Protein AF-A0A2U1VNI1-F1 (afdb_monomer)

Sequence (267 aa):
MRKTGRALAILGVLFTASQLAGCATAPMESARLDGGPRSVVLSHPASGETVSVTYWRPDGYDQAALREISILFRDRRSDEVVPIDPALVEMLVELRQRTGAPPDAPIRITSGYRSSATNASLSRTNPNVAENSYHIRGQAADFSIAGVPPARLAEEAAAMQRGGYALYPHTGHVHVDTGPFRTWTPKTGEPRAPQILEAQARARAKARATALAQATSHAPVQVAEAAKPGKSSGKSPAKAPAAPDLARVRLALAQIKDLPAQKPAKR

Foldseek 3Di:
DDDDDDDDDDDDPPPPPPDPPPPPPDPPPLPDPPQAFQWAWAAAVVVRDIQTDRQAHNVGGDPVSQQSVQQRQAAPVVSDGDRADVVQVVLQQSLCVVQVHDRLFYKHFHHFAHDLVRLVVCVVPFVQRDNPDCSPVNFKTWTDTPPGFQLSSQLVVLLSQAFEWEGDNVVRTIMGGRDHRDYAYGPPGDRCSNVVSNVVSVVVVVVVVVVVVVVVVPDDPPPDDDDDDDDDDDDDPDDDDDDDPCVVVVVVSVVSVPDPDDDDDDD

Solvent-accessible surface area (backbone atoms only — not comparable to full-atom values): 16265 Å² total; per-residue (Å²): 135,85,90,81,90,85,79,89,76,92,78,84,79,77,80,77,81,78,75,77,83,70,77,80,74,68,78,77,77,68,81,66,78,62,85,55,60,40,63,48,30,39,29,28,79,92,78,69,49,72,48,78,42,63,38,34,42,85,93,41,70,36,66,68,40,47,50,54,52,13,56,73,26,26,13,82,90,78,67,50,65,56,74,48,40,65,68,42,56,51,50,54,51,48,50,42,51,75,72,69,47,60,76,74,54,47,38,33,42,79,40,33,28,34,47,70,68,56,43,58,57,43,37,76,77,35,91,77,45,58,91,88,40,48,26,64,64,26,26,24,38,33,30,40,42,86,96,50,58,39,68,60,53,40,18,50,48,48,60,60,71,58,16,29,38,31,56,40,76,93,79,53,26,24,39,40,29,66,54,70,66,47,73,58,60,43,90,90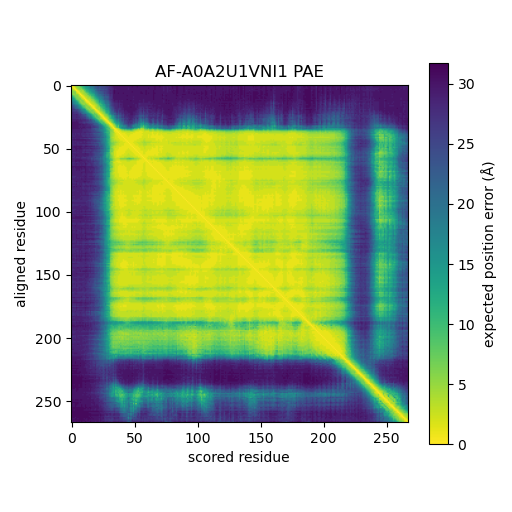,47,60,86,60,50,66,64,51,32,41,51,49,23,52,53,49,52,50,52,50,52,51,51,51,54,51,55,65,69,69,50,82,81,76,78,78,74,90,74,77,98,70,87,88,76,89,77,77,79,84,77,72,80,76,64,73,74,58,66,63,55,53,52,57,50,59,60,58,72,71,56,79,79,80,74,79,81,83,128

Secondary structure (DSSP, 8-state):
----------------------------------SSPEEEEEE-TTT--EEEEEEEETTEE-HHHHHHHHHHTSBTTTTB--PPPHHHHHHHHHHHHHTT--TTS-EEEEE----HHHHHHHHHH-TT--TT-GGGGT-EEEEEETTS-HHHHHHHHHHHT-SEEEEETTTTEEEEESSSSEE---TTS-TTHHHHHHHHHHHHHHHHHHHHHHHHHSS----------------PPPPPPPPP-HHHHHHHHHHHTTSPP-PPPP-

pLDDT: mean 78.52, std 23.16, range [33.0, 98.75]

Radius of gyration: 27.28 Å; Cα contacts (8 Å, |Δi|>4): 349; chains: 1; bounding box: 90×55×95 Å

Structure (mmCIF, N/CA/C/O backbone):
data_AF-A0A2U1VNI1-F1
#
_entry.id   AF-A0A2U1VNI1-F1
#
loop_
_atom_site.group_PDB
_atom_site.id
_atom_site.type_symbol
_atom_site.label_atom_id
_atom_site.label_alt_id
_atom_site.label_comp_id
_atom_site.label_asym_id
_atom_site.label_entity_id
_atom_site.label_seq_id
_atom_site.pdbx_PDB_ins_code
_atom_site.Cartn_x
_atom_site.Cartn_y
_atom_site.Cartn_z
_atom_site.occupancy
_atom_site.B_iso_or_equiv
_atom_site.auth_seq_id
_atom_site.auth_comp_id
_atom_site.auth_asym_id
_atom_site.auth_atom_id
_atom_site.pdbx_PDB_model_num
ATOM 1 N N . MET A 1 1 ? 43.991 -35.804 74.623 1.00 43.53 1 MET A N 1
ATOM 2 C CA . MET A 1 1 ? 43.928 -34.410 74.131 1.00 43.53 1 MET A CA 1
ATOM 3 C C . MET A 1 1 ? 42.540 -34.143 73.557 1.00 43.53 1 MET A C 1
ATOM 5 O O . MET A 1 1 ? 42.085 -34.917 72.738 1.00 43.53 1 MET A O 1
ATOM 9 N N . ARG A 1 2 ? 41.884 -33.116 74.112 1.00 40.12 2 ARG A N 1
ATOM 10 C CA . ARG A 1 2 ? 40.779 -32.247 73.642 1.00 40.12 2 ARG A CA 1
ATOM 11 C C . ARG A 1 2 ? 39.770 -32.738 72.575 1.00 40.12 2 ARG A C 1
ATOM 13 O O . ARG A 1 2 ? 40.117 -33.101 71.463 1.00 40.12 2 ARG A O 1
ATOM 20 N N . LYS A 1 3 ? 38.498 -32.588 72.973 1.00 42.78 3 LYS A N 1
ATOM 21 C CA . LYS A 1 3 ? 37.224 -32.637 72.233 1.00 42.78 3 LYS A CA 1
ATOM 22 C C . LYS A 1 3 ? 37.183 -31.715 71.002 1.00 42.78 3 LYS A C 1
ATOM 24 O O . LYS A 1 3 ? 37.650 -30.590 71.125 1.00 42.78 3 LYS A O 1
ATOM 29 N N . THR A 1 4 ? 36.461 -32.142 69.959 1.00 49.22 4 THR A N 1
ATOM 30 C CA . THR A 1 4 ? 35.421 -31.429 69.163 1.00 49.22 4 THR A CA 1
ATOM 31 C C . THR A 1 4 ? 34.957 -32.427 68.078 1.00 49.22 4 THR A C 1
ATOM 33 O O . THR A 1 4 ? 35.785 -33.036 67.424 1.00 49.22 4 THR A O 1
ATOM 36 N N . GLY A 1 5 ? 33.694 -32.794 67.857 1.00 45.38 5 GLY A N 1
ATOM 37 C CA . GLY A 1 5 ? 32.436 -32.099 68.071 1.00 45.38 5 GLY A CA 1
ATOM 38 C C . GLY A 1 5 ? 32.061 -31.328 66.808 1.00 45.38 5 GLY A C 1
ATOM 39 O O . GLY A 1 5 ? 32.462 -30.175 66.702 1.00 45.38 5 GLY A O 1
ATOM 40 N N . ARG A 1 6 ? 31.295 -31.940 65.889 1.00 50.56 6 ARG A N 1
ATOM 41 C CA . ARG A 1 6 ? 30.247 -31.255 65.109 1.00 50.56 6 ARG A CA 1
ATOM 42 C C . ARG A 1 6 ? 29.366 -32.231 64.327 1.00 50.56 6 ARG A C 1
ATOM 44 O O . ARG A 1 6 ? 29.821 -32.972 63.466 1.00 50.56 6 ARG A O 1
ATOM 51 N N . ALA A 1 7 ? 28.098 -32.199 64.713 1.00 43.50 7 ALA A N 1
ATOM 52 C CA . ALA A 1 7 ? 26.949 -32.812 64.081 1.00 43.50 7 ALA A CA 1
ATOM 53 C C . ALA A 1 7 ? 26.323 -31.861 63.042 1.00 43.50 7 ALA A C 1
ATOM 55 O O . ALA A 1 7 ? 26.622 -30.666 63.062 1.00 43.50 7 ALA A O 1
ATOM 56 N N . LEU A 1 8 ? 25.352 -32.405 62.292 1.00 45.47 8 LEU A N 1
ATOM 57 C CA . LEU A 1 8 ? 24.290 -31.717 61.532 1.00 45.47 8 LEU A CA 1
ATOM 58 C C . LEU A 1 8 ? 24.750 -30.952 60.267 1.00 45.47 8 LEU A C 1
ATOM 60 O O . LEU A 1 8 ? 25.811 -30.354 60.244 1.00 45.47 8 LEU A O 1
ATOM 64 N N . ALA A 1 9 ? 24.001 -30.893 59.167 1.00 42.09 9 ALA A N 1
ATOM 65 C CA . ALA A 1 9 ? 22.601 -31.219 58.941 1.00 42.09 9 ALA A CA 1
ATOM 66 C C . ALA A 1 9 ? 22.362 -31.562 57.461 1.00 42.09 9 ALA A C 1
ATOM 68 O O . ALA A 1 9 ? 22.990 -31.010 56.560 1.00 42.09 9 ALA A O 1
ATOM 69 N N . ILE A 1 10 ? 21.391 -32.445 57.246 1.00 50.25 10 ILE A N 1
ATOM 70 C CA . ILE A 1 10 ? 20.667 -32.627 55.991 1.00 50.25 10 ILE A CA 1
ATOM 71 C C . ILE A 1 10 ? 19.930 -31.314 55.701 1.00 50.25 10 ILE A C 1
ATOM 73 O O . ILE A 1 10 ? 19.118 -30.884 56.518 1.00 50.25 10 ILE A O 1
ATOM 77 N N . LEU A 1 11 ? 20.179 -30.693 54.548 1.00 43.00 11 LEU A N 1
ATOM 78 C CA . LEU A 1 11 ? 19.302 -29.653 54.012 1.00 43.00 11 LEU A CA 1
ATOM 79 C C . LEU A 1 11 ? 18.911 -30.040 52.587 1.00 43.00 11 LEU A C 1
ATOM 81 O O . LEU A 1 11 ? 19.569 -29.687 51.612 1.00 43.00 11 LEU A O 1
ATOM 85 N N . GLY A 1 12 ? 17.840 -30.827 52.492 1.00 44.00 12 GLY A N 1
ATOM 86 C CA . GLY A 1 12 ? 17.109 -31.011 51.249 1.00 44.00 12 GLY A CA 1
ATOM 87 C C . GLY A 1 12 ? 16.422 -29.698 50.898 1.00 44.00 12 GLY A C 1
ATOM 88 O O . GLY A 1 12 ? 15.475 -29.290 51.566 1.00 44.00 12 GLY A O 1
ATOM 89 N N . VAL A 1 13 ? 16.912 -29.022 49.864 1.00 45.62 13 VAL A N 1
ATOM 90 C CA . VAL A 1 13 ? 16.213 -27.886 49.267 1.00 45.62 13 VAL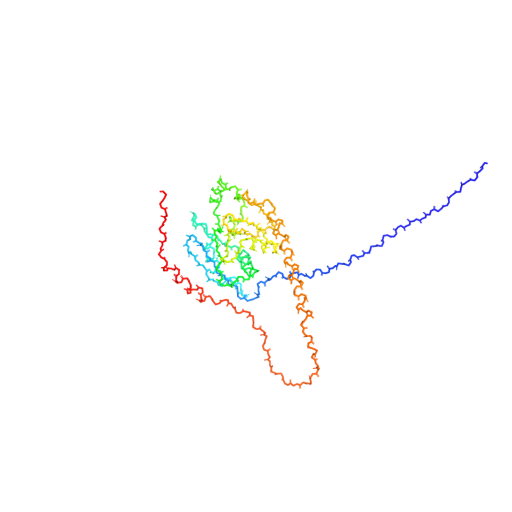 A CA 1
ATOM 91 C C . VAL A 1 13 ? 15.070 -28.455 48.430 1.00 45.62 13 VAL A C 1
ATOM 93 O O . VAL A 1 13 ? 15.270 -28.917 47.308 1.00 45.62 13 VAL A O 1
ATOM 96 N N . LEU A 1 14 ? 13.863 -28.456 48.998 1.00 45.25 14 LEU A N 1
ATOM 97 C CA . LEU A 1 14 ? 12.629 -28.597 48.232 1.00 45.25 14 LEU A CA 1
ATOM 98 C C . LEU A 1 14 ? 12.484 -27.359 47.339 1.00 45.25 14 LEU A C 1
ATOM 100 O O . LEU A 1 14 ? 12.136 -26.278 47.810 1.00 45.25 14 LEU A O 1
ATOM 104 N N . PHE A 1 15 ? 12.736 -27.519 46.042 1.00 47.09 15 PHE A N 1
ATOM 105 C CA . PHE A 1 15 ? 12.277 -26.567 45.036 1.00 47.09 15 PHE A CA 1
ATOM 106 C C . PHE A 1 15 ? 10.757 -26.713 44.898 1.00 47.09 15 PHE A C 1
ATOM 108 O O . PHE A 1 15 ? 10.255 -27.550 44.151 1.00 47.09 15 PHE A O 1
ATOM 115 N N . THR A 1 16 ? 10.005 -25.904 45.639 1.00 47.81 16 THR A N 1
ATOM 116 C CA . THR A 1 16 ? 8.587 -25.678 45.356 1.00 47.81 16 THR A CA 1
ATOM 117 C C . THR A 1 16 ? 8.490 -24.845 44.081 1.00 47.81 16 THR A C 1
ATOM 119 O O . THR A 1 16 ? 8.774 -23.647 44.088 1.00 47.81 16 THR A O 1
ATOM 122 N N . ALA A 1 17 ? 8.118 -25.486 42.974 1.00 51.25 17 ALA A N 1
ATOM 123 C CA . ALA A 1 17 ? 7.742 -24.809 41.743 1.00 51.25 17 ALA A CA 1
ATOM 124 C C . ALA A 1 17 ? 6.440 -24.025 41.978 1.00 51.25 17 ALA A C 1
ATOM 126 O O . ALA A 1 17 ? 5.339 -24.560 41.851 1.00 51.25 17 ALA A O 1
ATOM 127 N N . SER A 1 18 ? 6.561 -22.753 42.360 1.00 48.69 18 SER A N 1
ATOM 128 C CA . SER A 1 18 ? 5.438 -21.820 42.339 1.00 48.69 18 SER A CA 1
ATOM 129 C C . SER A 1 18 ? 5.107 -21.511 40.884 1.00 48.69 18 SER A C 1
ATOM 131 O O . SER A 1 18 ? 5.817 -20.766 40.209 1.00 48.69 18 SER A O 1
ATOM 133 N N . GLN A 1 19 ? 4.040 -22.143 40.403 1.00 47.91 19 GLN A N 1
ATOM 134 C CA . GLN A 1 19 ? 3.443 -21.900 39.099 1.00 47.91 19 GLN A CA 1
ATOM 135 C C . GLN A 1 19 ? 3.188 -20.400 38.920 1.00 47.91 19 GLN A C 1
ATOM 137 O O . GLN A 1 19 ? 2.517 -19.768 39.739 1.00 47.91 19 GLN A O 1
ATOM 142 N N . LEU A 1 20 ? 3.724 -19.841 37.833 1.00 46.88 20 LEU A N 1
ATOM 143 C CA . LEU A 1 20 ? 3.375 -18.508 37.369 1.00 46.88 20 LEU A CA 1
ATOM 144 C C . LEU A 1 20 ? 1.857 -18.455 37.167 1.00 46.88 20 LEU A C 1
ATOM 146 O O . LEU A 1 20 ? 1.312 -19.160 36.316 1.00 46.88 20 LEU A O 1
ATOM 150 N N . ALA A 1 21 ? 1.185 -17.579 37.910 1.00 47.56 21 ALA A N 1
ATOM 151 C CA . ALA A 1 21 ? -0.117 -17.074 37.517 1.00 47.56 21 ALA A CA 1
ATOM 152 C C . ALA A 1 21 ? 0.085 -16.278 36.221 1.00 47.56 21 ALA A C 1
ATOM 154 O O . ALA A 1 21 ? 0.418 -15.093 36.233 1.00 47.56 21 ALA A O 1
ATOM 155 N N . GLY A 1 22 ? -0.028 -16.973 35.090 1.00 42.59 22 GLY A N 1
ATOM 156 C CA . GLY A 1 22 ? -0.084 -16.357 33.781 1.00 42.59 22 GLY A CA 1
ATOM 157 C C . GLY A 1 22 ? -1.285 -15.427 33.748 1.00 42.59 22 GLY A C 1
ATOM 158 O O . GLY A 1 22 ? -2.427 -15.882 33.773 1.00 42.59 22 GLY A O 1
ATOM 159 N N . CYS A 1 23 ? -1.032 -14.120 33.697 1.00 46.88 23 CYS A N 1
ATOM 160 C CA . CYS A 1 23 ? -2.018 -13.173 33.207 1.00 46.88 23 CYS A CA 1
ATOM 161 C C . CYS A 1 23 ? -2.453 -13.681 31.834 1.00 46.88 23 CYS A C 1
ATOM 163 O O . CYS A 1 23 ? -1.668 -13.650 30.887 1.00 46.88 23 CYS A O 1
ATOM 165 N N . ALA A 1 24 ? -3.678 -14.195 31.744 1.00 43.38 24 ALA A N 1
ATOM 166 C CA . ALA A 1 24 ? -4.297 -14.526 30.480 1.00 43.38 24 ALA A CA 1
ATOM 167 C C . ALA A 1 24 ? -4.358 -13.234 29.659 1.00 43.38 24 ALA A C 1
ATOM 169 O O . ALA A 1 24 ? -5.224 -12.383 29.861 1.00 43.38 24 ALA A O 1
ATOM 170 N N . THR A 1 25 ? -3.395 -13.051 28.758 1.00 45.78 25 THR A N 1
ATOM 171 C CA . THR A 1 25 ? -3.511 -12.080 27.682 1.00 45.78 25 THR A CA 1
ATOM 172 C C . THR A 1 25 ? -4.648 -12.583 26.813 1.00 45.78 25 THR A C 1
ATOM 174 O O . THR A 1 25 ? -4.457 -13.488 26.000 1.00 45.78 25 THR A O 1
ATOM 177 N N . ALA A 1 26 ? -5.849 -12.046 27.034 1.00 43.50 26 ALA A N 1
ATOM 178 C CA . ALA A 1 26 ? -6.930 -12.179 26.073 1.00 43.50 26 ALA A CA 1
ATOM 179 C C . ALA A 1 26 ? -6.346 -11.841 24.691 1.00 43.50 26 ALA A C 1
ATOM 181 O O . ALA A 1 26 ? -5.593 -10.861 24.588 1.00 43.50 26 ALA A O 1
ATOM 182 N N . PRO A 1 27 ? -6.602 -12.655 23.653 1.00 43.00 27 PRO A N 1
ATOM 183 C CA . PRO A 1 27 ? -6.080 -12.359 22.336 1.00 43.00 27 PRO A CA 1
ATOM 184 C C . PRO A 1 27 ? -6.623 -10.986 21.960 1.00 43.00 27 PRO A C 1
ATOM 186 O O . PRO A 1 27 ? -7.832 -10.768 21.934 1.00 43.00 27 PRO A O 1
ATOM 189 N N . MET A 1 28 ? -5.714 -10.035 21.755 1.00 39.59 28 MET A N 1
ATOM 190 C CA . MET A 1 28 ? -6.056 -8.741 21.201 1.00 39.59 28 MET A CA 1
ATOM 191 C C . MET A 1 28 ? -6.673 -9.048 19.842 1.00 39.59 28 MET A C 1
ATOM 193 O O . MET A 1 28 ? -5.973 -9.510 18.942 1.00 39.59 28 MET A O 1
ATOM 197 N N . GLU A 1 29 ? -7.992 -8.908 19.744 1.00 39.47 29 GLU A N 1
ATOM 198 C CA . GLU A 1 29 ? -8.750 -9.167 18.533 1.00 39.47 29 GLU A CA 1
ATOM 199 C C . GLU A 1 29 ? -8.250 -8.173 17.485 1.00 39.47 29 GLU A C 1
ATOM 201 O O . GLU A 1 29 ? -8.683 -7.023 17.407 1.00 39.47 29 GLU A O 1
ATOM 206 N N . SER A 1 30 ? -7.232 -8.593 16.724 1.00 44.62 30 SER A N 1
ATOM 207 C CA . SER A 1 30 ? -6.884 -7.982 15.452 1.00 44.62 30 SER A CA 1
ATOM 208 C C . SER A 1 30 ? -8.203 -7.866 14.720 1.00 44.62 30 SER A C 1
ATOM 210 O O . SER A 1 30 ? -8.882 -8.890 14.611 1.00 44.62 30 SER A O 1
ATOM 212 N N . ALA A 1 31 ? -8.586 -6.657 14.315 1.00 46.53 31 ALA A N 1
ATOM 213 C CA . ALA A 1 31 ? -9.827 -6.404 13.608 1.00 46.53 31 ALA A CA 1
ATOM 214 C C . ALA A 1 31 ? -9.839 -7.267 12.341 1.00 46.53 31 ALA A C 1
ATOM 216 O O . ALA A 1 31 ? -9.382 -6.851 11.280 1.00 46.53 31 ALA A O 1
ATOM 217 N N . ARG A 1 32 ? -10.288 -8.519 12.469 1.00 53.84 32 ARG A N 1
ATOM 218 C CA . ARG A 1 32 ? -10.570 -9.373 11.337 1.00 53.84 32 ARG A CA 1
ATOM 219 C C . ARG A 1 32 ? -11.700 -8.647 10.654 1.00 53.84 32 ARG A C 1
ATOM 221 O O . ARG A 1 32 ? -12.738 -8.421 11.273 1.00 53.84 32 ARG A O 1
ATOM 228 N N . LEU A 1 33 ? -11.442 -8.239 9.415 1.00 62.59 33 LEU A N 1
ATOM 229 C CA . LEU A 1 33 ? -12.475 -7.786 8.503 1.00 62.59 33 LEU A CA 1
ATOM 230 C C . LEU A 1 33 ? -13.641 -8.757 8.673 1.00 62.59 33 LEU A C 1
ATOM 232 O O . LEU A 1 33 ? -13.459 -9.975 8.543 1.00 62.59 33 LEU A O 1
ATOM 236 N N . ASP A 1 34 ? -14.772 -8.210 9.092 1.00 67.00 34 ASP A N 1
ATOM 237 C CA . ASP A 1 34 ? -15.992 -8.934 9.381 1.00 67.00 34 ASP A CA 1
ATOM 238 C C . ASP A 1 34 ? -16.333 -9.895 8.236 1.00 67.00 34 ASP A C 1
ATOM 240 O O . ASP A 1 34 ? -15.895 -9.732 7.095 1.00 67.00 34 ASP A O 1
ATOM 244 N N . GLY A 1 35 ? -17.110 -10.940 8.524 1.00 72.12 35 GLY A N 1
ATOM 245 C CA . GLY A 1 35 ? -17.513 -11.928 7.515 1.00 72.12 35 GLY A CA 1
ATOM 246 C C . GLY A 1 35 ? -18.378 -11.359 6.378 1.00 72.12 35 GLY A C 1
ATOM 247 O O . GLY A 1 35 ? -18.922 -12.130 5.597 1.00 72.12 35 GLY A O 1
ATOM 248 N N . GLY A 1 36 ? -18.553 -10.037 6.297 1.00 82.25 36 GLY A N 1
ATOM 249 C CA . GLY A 1 36 ? -19.258 -9.343 5.230 1.00 82.25 36 GLY A CA 1
ATOM 250 C C . GLY A 1 36 ? -18.384 -9.084 3.991 1.00 82.25 36 GLY A C 1
ATOM 251 O O . GLY A 1 36 ? -17.173 -9.301 4.004 1.00 82.25 36 GLY A O 1
ATOM 252 N N . PRO A 1 37 ? -18.986 -8.616 2.883 1.00 89.12 37 PRO A N 1
ATOM 253 C CA . PRO A 1 37 ? -18.256 -8.334 1.651 1.00 89.12 37 PRO A CA 1
ATOM 254 C C . PRO A 1 37 ? -17.149 -7.292 1.850 1.00 89.12 37 PRO A C 1
ATOM 256 O O . PRO A 1 37 ? -17.390 -6.204 2.374 1.00 89.12 37 PRO A O 1
ATOM 259 N N . ARG A 1 38 ? -15.945 -7.580 1.349 1.00 91.81 38 ARG A N 1
ATOM 260 C CA . ARG A 1 38 ? -14.785 -6.685 1.465 1.00 91.81 38 ARG A CA 1
ATOM 261 C C . ARG A 1 38 ? -14.585 -5.928 0.164 1.00 91.81 38 ARG A C 1
ATOM 263 O O . ARG A 1 38 ? -14.463 -6.523 -0.906 1.00 91.81 38 ARG A O 1
ATOM 270 N N . SER A 1 39 ? -14.553 -4.603 0.267 1.00 94.75 39 SER A N 1
ATOM 271 C CA . SER A 1 39 ? -14.392 -3.706 -0.879 1.00 94.75 39 SER A CA 1
ATOM 272 C C . SER A 1 39 ? -13.224 -2.749 -0.689 1.00 94.75 39 SER A C 1
ATOM 274 O O . SER A 1 39 ? -12.853 -2.394 0.437 1.00 94.75 39 SER A O 1
ATOM 276 N N . VAL A 1 40 ? -12.640 -2.321 -1.805 1.00 96.12 40 VAL A N 1
ATOM 277 C CA . VAL A 1 40 ? -11.498 -1.411 -1.816 1.00 96.12 40 VAL A CA 1
ATOM 278 C C . VAL A 1 40 ? -11.616 -0.404 -2.954 1.00 96.12 40 VAL A C 1
ATOM 280 O O . VAL A 1 40 ? -12.080 -0.731 -4.046 1.00 96.12 40 VAL A O 1
ATOM 283 N N . VAL A 1 41 ? -11.184 0.826 -2.674 1.00 97.50 41 VAL A N 1
ATOM 284 C CA . VAL A 1 41 ? -10.935 1.866 -3.671 1.00 97.50 41 VAL A CA 1
ATOM 285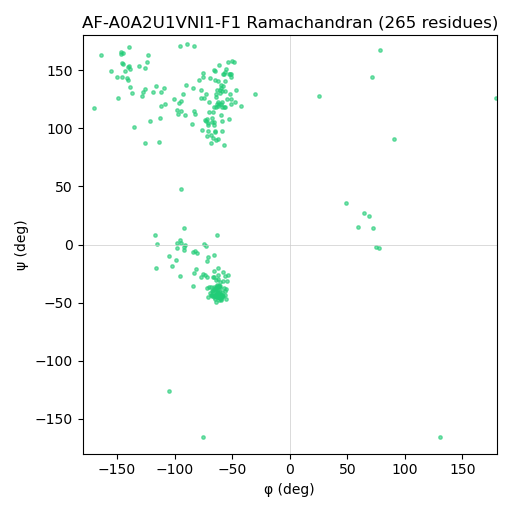 C C . VAL A 1 41 ? -9.433 2.103 -3.710 1.00 97.50 41 VAL A C 1
ATOM 287 O O . VAL A 1 41 ? -8.829 2.460 -2.696 1.00 97.50 41 VAL A O 1
ATOM 290 N N . LEU A 1 42 ? -8.829 1.870 -4.866 1.00 98.06 42 LEU A N 1
ATOM 291 C CA . LEU A 1 42 ? -7.395 1.981 -5.092 1.00 98.06 42 LEU A CA 1
ATOM 292 C C . LEU A 1 42 ? -7.161 2.921 -6.262 1.00 98.06 42 LEU A C 1
ATOM 294 O O . LEU A 1 42 ? -7.798 2.753 -7.295 1.00 98.06 42 LEU A O 1
ATOM 298 N N . SER A 1 43 ? -6.230 3.856 -6.147 1.00 97.94 43 SER A N 1
ATOM 299 C CA . SER A 1 43 ? -5.867 4.732 -7.262 1.00 97.94 43 SER A CA 1
ATOM 300 C C . SER A 1 43 ? -4.366 4.789 -7.456 1.00 97.94 43 SER A C 1
ATOM 302 O O . SER A 1 43 ? -3.601 4.595 -6.515 1.00 97.94 43 SER A O 1
ATOM 304 N N . HIS A 1 44 ? -3.930 5.074 -8.676 1.00 96.75 44 HIS A N 1
ATOM 305 C CA . HIS A 1 44 ? -2.529 5.317 -8.971 1.00 96.75 44 HIS A CA 1
ATOM 306 C C . HIS A 1 44 ? -2.326 6.786 -9.370 1.00 96.75 44 HIS A C 1
ATOM 308 O O . HIS A 1 44 ? -2.731 7.191 -10.463 1.00 96.75 44 HIS A O 1
ATOM 314 N N . PRO A 1 45 ? -1.686 7.612 -8.517 1.00 93.69 45 PRO A N 1
ATOM 315 C CA . PRO A 1 45 ? -1.647 9.062 -8.702 1.00 93.69 45 PRO A CA 1
ATOM 316 C C . PRO A 1 45 ? -1.086 9.539 -10.040 1.00 93.69 45 PRO A C 1
ATOM 318 O O . PRO A 1 45 ? -1.606 10.497 -10.596 1.00 93.69 45 PRO A O 1
ATOM 321 N N . ALA A 1 46 ? -0.030 8.898 -10.549 1.00 91.75 46 ALA A N 1
ATOM 322 C CA . ALA A 1 46 ? 0.651 9.382 -11.749 1.00 91.75 46 ALA A CA 1
ATOM 323 C C . ALA A 1 46 ? -0.046 8.977 -13.058 1.00 91.75 46 ALA A C 1
ATOM 325 O O . ALA A 1 46 ? 0.178 9.619 -14.076 1.00 91.75 46 ALA A O 1
ATOM 326 N N . SER A 1 47 ? -0.876 7.930 -13.049 1.00 92.94 47 SER A N 1
ATOM 327 C CA . SER A 1 47 ? -1.624 7.498 -14.243 1.00 92.94 47 SER A CA 1
ATOM 328 C C . SER A 1 47 ? -3.089 7.924 -14.213 1.00 92.94 47 SER A C 1
ATOM 330 O O . SER A 1 47 ? -3.742 7.892 -15.248 1.00 92.94 47 SER A O 1
ATOM 332 N N . GLY A 1 48 ? -3.623 8.273 -13.040 1.00 92.75 48 GLY A N 1
ATOM 333 C CA . GLY A 1 48 ? -5.045 8.564 -12.855 1.00 92.75 48 GLY A CA 1
ATOM 334 C C . GLY A 1 48 ? -5.940 7.320 -12.840 1.00 92.75 48 GLY A C 1
ATOM 335 O O . GLY A 1 48 ? -7.145 7.439 -12.628 1.00 92.75 48 GLY A O 1
ATOM 336 N N . GLU A 1 49 ? -5.382 6.118 -13.025 1.00 94.62 49 GLU A N 1
ATOM 337 C CA . GLU A 1 49 ? -6.156 4.877 -12.982 1.00 94.62 49 GLU A CA 1
ATOM 338 C C . GLU A 1 49 ? -6.718 4.643 -11.580 1.00 94.62 49 GLU A C 1
ATOM 340 O O . GLU A 1 49 ? -6.049 4.897 -10.574 1.00 94.62 49 GLU A O 1
ATOM 345 N N . THR A 1 50 ? -7.945 4.132 -11.513 1.00 96.12 50 THR A N 1
ATOM 346 C CA . THR A 1 50 ? -8.606 3.782 -10.256 1.00 96.12 50 THR A CA 1
ATOM 347 C C . THR A 1 50 ? -9.384 2.485 -10.414 1.00 96.12 50 THR A C 1
ATOM 349 O O . THR A 1 50 ? -10.020 2.258 -11.440 1.00 96.12 50 THR A O 1
ATOM 352 N N . VAL A 1 51 ? -9.350 1.664 -9.370 1.00 95.12 51 VAL A N 1
ATOM 353 C CA . VAL A 1 51 ? -10.105 0.419 -9.227 1.00 95.12 51 VAL A CA 1
ATOM 354 C C . VAL A 1 51 ? -11.021 0.556 -8.015 1.00 95.12 51 VAL A C 1
ATOM 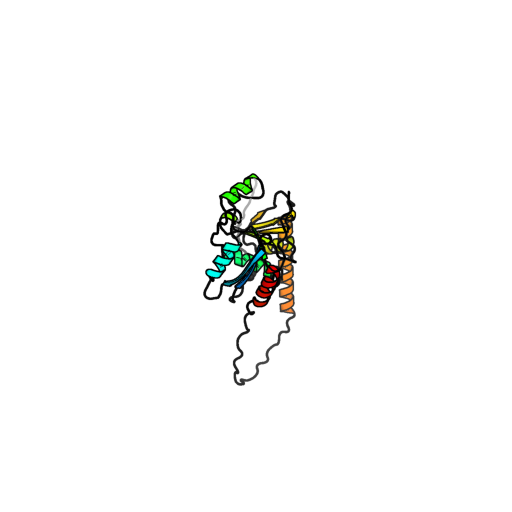356 O O . VAL A 1 51 ? -10.589 0.979 -6.942 1.00 95.12 51 VAL A O 1
ATOM 359 N N . SER A 1 52 ? -12.295 0.207 -8.185 1.00 96.62 52 SER A N 1
ATOM 360 C CA . SER A 1 52 ? -13.297 0.195 -7.117 1.00 96.62 52 SER A CA 1
ATOM 361 C C . SER A 1 52 ? -14.105 -1.092 -7.212 1.00 96.62 52 SER A C 1
ATOM 363 O O . SER A 1 52 ? -14.973 -1.230 -8.075 1.00 96.62 52 SER A O 1
ATOM 365 N N . VAL A 1 53 ? -13.774 -2.052 -6.349 1.00 95.31 53 VAL A N 1
ATOM 366 C CA . VAL A 1 53 ? -14.267 -3.431 -6.450 1.00 95.31 53 VAL A CA 1
ATOM 367 C C . VAL A 1 53 ? -14.591 -4.016 -5.082 1.00 95.31 53 VAL A C 1
ATOM 369 O O . VAL A 1 53 ? -13.983 -3.661 -4.068 1.00 95.31 53 VAL A O 1
ATOM 372 N N . THR A 1 54 ? -15.524 -4.964 -5.070 1.00 95.75 54 THR A N 1
ATOM 373 C CA . THR A 1 54 ? -15.671 -5.938 -3.987 1.00 95.75 54 THR A CA 1
ATOM 374 C C . THR A 1 54 ? -14.820 -7.149 -4.349 1.00 95.75 54 THR A C 1
ATOM 376 O O . THR A 1 54 ? -15.135 -7.833 -5.315 1.00 95.75 54 THR A O 1
ATOM 379 N N . TYR A 1 55 ? -13.734 -7.392 -3.615 1.00 95.19 55 TYR A N 1
ATOM 380 C CA . TYR A 1 55 ? -12.747 -8.427 -3.961 1.00 95.19 55 TYR A CA 1
ATOM 381 C C . TYR A 1 55 ? -12.931 -9.734 -3.185 1.00 95.19 55 TYR A C 1
ATOM 383 O O . TYR A 1 55 ? -12.334 -10.747 -3.541 1.00 95.19 55 TYR A O 1
ATOM 391 N N . TRP A 1 56 ? -13.741 -9.728 -2.125 1.00 95.38 56 TRP A N 1
ATOM 392 C CA . TRP A 1 56 ? -14.023 -10.916 -1.325 1.00 95.38 56 TRP A CA 1
ATOM 393 C C . TRP A 1 56 ? -15.454 -10.904 -0.794 1.00 95.38 56 TRP A C 1
ATOM 395 O O . TRP A 1 56 ? -15.998 -9.852 -0.435 1.00 95.38 56 TRP A O 1
ATOM 405 N N . ARG A 1 57 ? -16.044 -12.093 -0.726 1.00 92.94 57 ARG A N 1
ATOM 406 C CA . ARG A 1 57 ? -17.364 -12.408 -0.175 1.00 92.94 57 ARG A CA 1
ATOM 407 C C . ARG A 1 57 ? -17.268 -13.729 0.612 1.00 92.94 57 ARG A C 1
ATOM 409 O O . ARG A 1 57 ? -16.249 -14.409 0.510 1.00 92.94 57 ARG A O 1
ATOM 416 N N . PRO A 1 58 ? -18.298 -14.123 1.384 1.00 89.00 58 PRO A N 1
ATOM 417 C CA . PRO A 1 58 ? -18.274 -15.380 2.143 1.00 89.00 58 PRO A CA 1
ATOM 418 C C . PRO A 1 58 ? -17.967 -16.644 1.322 1.00 89.00 58 PRO A C 1
ATOM 420 O O . PRO A 1 58 ? -17.459 -17.615 1.873 1.00 89.00 58 PRO A O 1
ATOM 423 N N . ASP A 1 59 ? -18.267 -16.637 0.024 1.00 89.19 59 ASP A N 1
ATOM 424 C CA . ASP A 1 59 ? -17.995 -17.707 -0.943 1.00 89.19 59 ASP A CA 1
ATOM 425 C C . ASP A 1 59 ? -16.569 -17.675 -1.527 1.00 89.19 59 ASP A C 1
ATOM 427 O O . ASP A 1 59 ? -16.164 -18.616 -2.208 1.00 89.19 59 ASP A O 1
ATOM 431 N N . GLY A 1 60 ? -15.779 -16.642 -1.221 1.00 91.88 60 GLY A N 1
ATOM 432 C CA . GLY A 1 60 ? -14.359 -16.559 -1.547 1.00 91.88 60 GLY A CA 1
ATOM 433 C C . GLY A 1 60 ? -13.942 -15.252 -2.219 1.00 91.88 60 GLY A C 1
ATOM 434 O O . GLY A 1 60 ? -14.648 -14.241 -2.210 1.00 91.88 60 GLY A O 1
ATOM 435 N N . TYR A 1 61 ? -12.733 -15.268 -2.786 1.00 95.31 61 TYR A N 1
ATOM 436 C CA . TYR A 1 61 ? -12.200 -14.141 -3.547 1.00 95.31 61 TYR A CA 1
ATOM 437 C C . TYR A 1 61 ? -12.805 -14.074 -4.947 1.00 95.31 61 TYR A C 1
ATOM 439 O O . TYR A 1 61 ? -12.780 -15.057 -5.694 1.00 95.31 61 TYR A O 1
ATOM 447 N N . ASP A 1 62 ? -13.236 -12.877 -5.336 1.00 96.19 62 ASP A N 1
ATOM 448 C CA . ASP A 1 62 ? -13.608 -12.579 -6.712 1.00 96.19 62 ASP A CA 1
ATOM 449 C C . ASP A 1 62 ? -12.333 -12.471 -7.564 1.00 96.19 62 ASP A C 1
ATOM 451 O O . ASP A 1 62 ? -11.555 -11.517 -7.472 1.00 96.19 62 ASP A O 1
ATOM 455 N N . GLN A 1 63 ? -12.110 -13.481 -8.405 1.00 96.75 63 GLN A N 1
ATOM 456 C CA . GLN A 1 63 ? -10.925 -13.560 -9.257 1.00 96.75 63 GLN A CA 1
ATOM 457 C C . GLN A 1 63 ? -10.877 -12.451 -10.315 1.00 96.75 63 GLN A C 1
ATOM 459 O O . GLN A 1 63 ? -9.788 -12.067 -10.737 1.00 96.75 63 GLN A O 1
ATOM 464 N N . ALA A 1 64 ? -12.022 -11.929 -10.766 1.00 95.81 64 ALA A N 1
ATOM 465 C CA . ALA A 1 64 ? -12.046 -10.803 -11.696 1.00 95.81 64 ALA A CA 1
ATOM 466 C C . ALA A 1 64 ? -11.605 -9.516 -10.992 1.00 95.81 64 ALA A C 1
ATOM 468 O O . ALA A 1 64 ? -10.719 -8.823 -11.494 1.00 95.81 64 ALA A O 1
ATOM 469 N N . ALA A 1 65 ? -12.116 -9.272 -9.784 1.00 97.06 65 ALA A N 1
ATOM 470 C CA . ALA A 1 65 ? -11.694 -8.142 -8.963 1.00 97.06 65 ALA A CA 1
ATOM 471 C C . ALA A 1 65 ? -10.190 -8.193 -8.636 1.00 97.06 65 ALA A C 1
ATOM 473 O O . ALA A 1 65 ? -9.494 -7.187 -8.770 1.00 97.06 65 ALA A O 1
ATOM 474 N N . LEU A 1 66 ? -9.651 -9.361 -8.263 1.00 98.06 66 LEU A N 1
ATOM 475 C CA . LEU A 1 66 ? -8.212 -9.515 -8.008 1.00 98.06 66 LEU A CA 1
ATOM 476 C C . LEU A 1 66 ? -7.356 -9.264 -9.259 1.00 98.06 66 LEU A C 1
ATOM 478 O O . LEU A 1 66 ? -6.267 -8.694 -9.144 1.00 98.06 66 LEU A O 1
ATOM 482 N N . ARG A 1 67 ? -7.834 -9.630 -10.456 1.00 98.00 67 ARG A N 1
ATOM 483 C CA . ARG A 1 67 ? -7.153 -9.293 -11.719 1.00 98.00 67 ARG A CA 1
ATOM 484 C C . ARG A 1 67 ? -7.137 -7.788 -11.974 1.00 98.00 67 ARG A C 1
ATOM 486 O O . ARG A 1 67 ? -6.085 -7.261 -12.323 1.00 98.00 67 ARG A O 1
ATOM 493 N N . GLU A 1 68 ? -8.247 -7.085 -11.750 1.00 97.81 68 GLU A N 1
ATOM 494 C CA . GLU A 1 68 ? -8.294 -5.619 -11.876 1.00 97.81 68 GLU A CA 1
ATOM 495 C C . GLU A 1 68 ? -7.317 -4.931 -10.914 1.00 97.81 68 GLU A C 1
ATOM 497 O O . GLU A 1 68 ? -6.569 -4.033 -11.308 1.00 97.81 68 GLU A O 1
ATOM 502 N N . ILE A 1 69 ? -7.260 -5.396 -9.662 1.00 98.50 69 ILE A N 1
ATOM 503 C CA . ILE A 1 69 ? -6.294 -4.902 -8.673 1.00 98.50 69 ILE A CA 1
ATOM 504 C C . ILE A 1 69 ? -4.860 -5.174 -9.144 1.00 98.50 69 ILE A C 1
ATOM 506 O O . ILE A 1 69 ? -4.019 -4.277 -9.092 1.00 98.50 69 ILE A O 1
ATOM 510 N N . SER A 1 70 ? -4.583 -6.379 -9.646 1.00 98.50 70 SER A N 1
ATOM 511 C CA . SER A 1 70 ? -3.258 -6.763 -10.151 1.00 98.50 70 SER A CA 1
ATOM 512 C C . SER A 1 70 ? -2.802 -5.855 -11.298 1.00 98.50 70 SER A C 1
ATOM 514 O O . SER A 1 70 ? -1.658 -5.406 -11.308 1.00 98.50 70 SER A O 1
ATOM 516 N N . ILE A 1 71 ? -3.707 -5.496 -12.216 1.00 98.38 71 ILE A N 1
ATOM 517 C CA . ILE A 1 71 ? -3.425 -4.541 -13.297 1.00 98.38 71 ILE A CA 1
ATOM 518 C C . ILE A 1 71 ? -3.085 -3.162 -12.728 1.00 98.38 71 ILE A C 1
ATOM 520 O O . ILE A 1 71 ? -2.120 -2.544 -13.173 1.00 98.38 71 ILE A O 1
ATOM 524 N N . LEU A 1 72 ? -3.816 -2.657 -11.731 1.00 98.38 72 LEU A N 1
ATOM 525 C CA . LEU A 1 72 ? -3.478 -1.366 -11.116 1.00 98.38 72 LEU A CA 1
ATOM 526 C C . LEU A 1 72 ? -2.085 -1.383 -10.461 1.00 98.38 72 LEU A C 1
ATOM 528 O O . LEU A 1 72 ? -1.372 -0.374 -10.501 1.00 98.38 72 LEU A O 1
ATOM 532 N N . PHE A 1 73 ? -1.712 -2.527 -9.884 1.00 98.56 73 PHE A N 1
ATOM 533 C CA . PHE A 1 73 ? -0.439 -2.769 -9.206 1.00 98.56 73 PHE A CA 1
ATOM 534 C C . PHE A 1 73 ? 0.721 -3.113 -10.143 1.00 98.56 73 PHE A C 1
ATOM 536 O O . PHE A 1 73 ? 1.839 -3.236 -9.652 1.00 98.56 73 PHE A O 1
ATOM 543 N N . ARG A 1 74 ? 0.488 -3.276 -11.447 1.00 98.44 74 ARG A N 1
ATOM 544 C CA . ARG A 1 74 ? 1.498 -3.707 -12.421 1.00 98.44 74 ARG A CA 1
ATOM 545 C C . ARG A 1 74 ? 2.761 -2.851 -12.415 1.00 98.44 74 ARG A C 1
ATOM 547 O O . ARG A 1 74 ? 2.735 -1.666 -12.062 1.00 98.44 74 ARG A O 1
ATOM 554 N N . ASP A 1 75 ? 3.853 -3.431 -12.899 1.00 98.12 75 ASP A N 1
ATOM 555 C CA . ASP A 1 75 ? 5.054 -2.649 -13.153 1.00 98.12 75 ASP A CA 1
ATOM 556 C C . ASP A 1 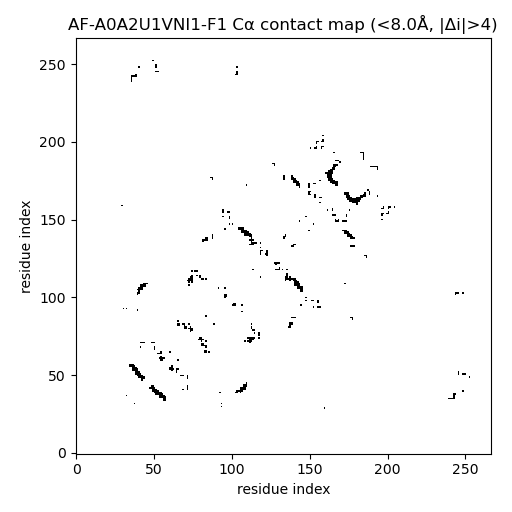75 ? 4.826 -1.753 -14.367 1.00 98.12 75 ASP A C 1
ATOM 558 O O . ASP A 1 75 ? 4.810 -2.207 -15.502 1.00 98.12 75 ASP A O 1
ATOM 562 N N . ARG A 1 76 ? 4.692 -0.449 -14.149 1.00 94.25 76 ARG A N 1
ATOM 563 C CA . ARG A 1 76 ? 4.397 0.501 -15.231 1.00 94.25 76 ARG A CA 1
ATOM 564 C C . ARG A 1 76 ? 5.551 0.744 -16.200 1.00 94.25 76 ARG A C 1
ATOM 566 O O . ARG A 1 76 ? 5.342 1.414 -17.204 1.00 94.25 76 ARG A O 1
ATOM 573 N N . ARG A 1 77 ? 6.766 0.281 -15.891 1.00 95.12 77 ARG A N 1
ATOM 574 C CA . ARG A 1 77 ? 7.915 0.421 -16.802 1.00 95.12 77 ARG A CA 1
ATOM 575 C C . ARG A 1 77 ? 7.954 -0.688 -17.846 1.00 95.12 77 ARG A C 1
ATOM 577 O O . ARG A 1 77 ? 8.348 -0.414 -18.972 1.00 95.12 77 ARG A O 1
ATOM 584 N N . SER A 1 78 ? 7.563 -1.906 -17.471 1.00 96.44 78 SER A N 1
ATOM 585 C CA . SER A 1 78 ? 7.502 -3.067 -18.369 1.00 96.44 78 SER A CA 1
ATOM 586 C C . SER A 1 78 ? 6.078 -3.447 -18.788 1.00 96.44 78 SER A C 1
ATOM 588 O O . SER A 1 78 ? 5.917 -4.289 -19.661 1.00 96.44 78 SER A O 1
ATOM 590 N N . ASP A 1 79 ? 5.065 -2.849 -18.156 1.00 95.06 79 ASP A N 1
ATOM 591 C CA . ASP A 1 79 ? 3.645 -3.229 -18.213 1.00 95.06 79 ASP A CA 1
ATOM 592 C C . ASP A 1 79 ? 3.360 -4.667 -17.731 1.00 95.06 79 ASP A C 1
ATOM 594 O O . ASP A 1 79 ? 2.279 -5.213 -17.939 1.00 95.06 79 ASP A O 1
ATOM 598 N N . GLU A 1 80 ? 4.320 -5.287 -17.037 1.00 98.00 80 GLU A N 1
ATOM 599 C CA . GLU A 1 80 ? 4.192 -6.653 -16.539 1.00 98.00 80 GLU A CA 1
ATOM 600 C C . GLU A 1 80 ? 3.219 -6.724 -15.356 1.00 98.00 80 GLU A C 1
ATOM 602 O O . GLU A 1 80 ? 3.338 -5.990 -14.366 1.00 98.00 80 GLU A O 1
ATOM 607 N N . VAL A 1 81 ? 2.267 -7.652 -15.462 1.00 98.00 81 VAL A N 1
ATOM 608 C CA . VAL A 1 81 ? 1.239 -7.927 -14.459 1.00 98.00 81 VAL A CA 1
ATOM 609 C C . VAL A 1 81 ? 1.492 -9.303 -13.858 1.00 98.00 81 VAL A C 1
ATOM 611 O O . VAL A 1 81 ? 1.616 -10.288 -14.582 1.00 98.00 81 VAL A O 1
ATOM 614 N N . VAL A 1 82 ? 1.481 -9.386 -12.530 1.00 97.94 82 VAL A N 1
ATOM 615 C CA . VAL A 1 82 ? 1.458 -10.657 -11.795 1.00 97.94 82 VAL A CA 1
ATOM 616 C C . VAL A 1 82 ? 0.259 -10.681 -10.851 1.00 97.94 82 VAL A C 1
ATOM 618 O O . VAL A 1 82 ? -0.217 -9.607 -10.469 1.00 97.94 82 VAL A O 1
ATOM 621 N N . PRO A 1 83 ? -0.230 -11.865 -10.441 1.00 98.25 83 PRO A N 1
ATOM 622 C CA . PRO A 1 83 ? -1.242 -11.956 -9.398 1.00 98.25 83 PRO A CA 1
ATOM 623 C C . PRO A 1 83 ? -0.784 -11.237 -8.127 1.00 98.25 83 PRO A C 1
ATOM 625 O O . PRO A 1 83 ? 0.294 -11.516 -7.599 1.00 98.25 83 PRO A O 1
ATOM 628 N N . ILE A 1 84 ? -1.603 -10.306 -7.644 1.00 98.38 84 ILE A N 1
ATOM 629 C CA . ILE A 1 84 ? -1.364 -9.650 -6.362 1.00 98.38 84 ILE A CA 1
ATOM 630 C C . ILE A 1 84 ? -1.719 -10.588 -5.206 1.00 98.38 84 ILE A C 1
ATOM 632 O O . ILE A 1 84 ? -2.700 -11.330 -5.280 1.00 98.38 84 ILE A O 1
ATOM 636 N N . ASP A 1 85 ? -0.954 -10.523 -4.119 1.00 98.38 85 ASP A N 1
ATOM 637 C CA . ASP A 1 85 ? -1.264 -11.238 -2.885 1.00 98.38 85 ASP A CA 1
ATOM 638 C C . ASP A 1 85 ? -2.566 -10.694 -2.257 1.00 98.38 85 ASP A C 1
ATOM 640 O O . ASP A 1 85 ? -2.614 -9.521 -1.864 1.00 98.38 85 ASP A O 1
ATOM 644 N N . PRO A 1 86 ? -3.631 -11.507 -2.108 1.00 97.62 86 PRO A N 1
ATOM 645 C CA . PRO A 1 86 ? -4.863 -11.059 -1.465 1.00 97.62 86 PRO A CA 1
ATOM 646 C C . PRO A 1 86 ? -4.647 -10.567 -0.026 1.00 97.62 86 PRO A C 1
ATOM 648 O O . PRO A 1 86 ? -5.320 -9.630 0.406 1.00 97.62 86 PRO A O 1
ATOM 651 N N . ALA A 1 87 ? -3.671 -11.123 0.702 1.00 97.06 87 ALA A N 1
ATOM 652 C CA . ALA A 1 87 ? -3.353 -10.690 2.060 1.00 97.06 87 ALA A CA 1
ATOM 653 C C . ALA A 1 87 ? -2.781 -9.262 2.101 1.00 97.06 87 ALA A C 1
ATOM 655 O O . ALA A 1 87 ? -2.985 -8.546 3.085 1.00 97.06 87 ALA A O 1
ATOM 656 N N . LEU A 1 88 ? -2.114 -8.814 1.029 1.00 98.62 88 LEU A N 1
ATOM 657 C CA . LEU A 1 88 ? -1.656 -7.430 0.894 1.00 98.62 88 LEU A CA 1
ATOM 658 C C . LEU A 1 88 ? -2.848 -6.483 0.727 1.00 98.62 88 LEU A C 1
ATOM 660 O O . LEU A 1 88 ? -2.899 -5.431 1.363 1.00 98.62 88 LEU A O 1
ATOM 664 N N . VAL A 1 89 ? -3.832 -6.864 -0.093 1.00 98.25 89 VAL A N 1
ATOM 665 C CA . VAL A 1 89 ? -5.063 -6.079 -0.286 1.00 98.25 89 VAL A CA 1
ATOM 666 C C . VAL A 1 89 ? -5.822 -5.944 1.035 1.00 98.25 89 VAL A C 1
ATOM 668 O O . VAL A 1 89 ? -6.253 -4.846 1.395 1.00 98.25 89 VAL A O 1
ATOM 671 N N . GLU A 1 90 ? -5.934 -7.033 1.796 1.00 96.44 90 GLU A N 1
ATOM 672 C CA . GLU A 1 90 ? -6.550 -7.021 3.125 1.00 96.44 90 GLU A CA 1
ATOM 673 C C . GLU A 1 90 ? -5.794 -6.129 4.111 1.00 96.44 90 GLU A C 1
ATOM 675 O O . GLU A 1 90 ? -6.420 -5.333 4.811 1.00 96.44 90 GLU A O 1
ATOM 680 N N . MET A 1 91 ? -4.460 -6.203 4.129 1.00 97.62 91 MET A N 1
ATOM 681 C CA . MET A 1 91 ? -3.613 -5.353 4.970 1.00 97.62 91 MET A CA 1
ATOM 682 C C . MET A 1 91 ? -3.831 -3.864 4.674 1.00 97.62 91 MET A C 1
ATOM 684 O O . MET A 1 91 ? -3.992 -3.070 5.600 1.00 97.62 91 MET A O 1
ATOM 688 N N . LEU A 1 92 ? -3.898 -3.476 3.397 1.00 98.31 92 LEU A N 1
ATOM 689 C CA . LEU A 1 92 ? -4.157 -2.091 2.990 1.00 98.31 92 LEU A CA 1
ATOM 690 C C . LEU A 1 92 ? -5.547 -1.607 3.435 1.00 98.31 92 LEU A C 1
ATOM 692 O O . LEU A 1 92 ? -5.695 -0.476 3.907 1.00 98.31 92 LEU A O 1
ATOM 696 N N . VAL A 1 93 ? -6.567 -2.462 3.319 1.00 96.88 93 VAL A N 1
ATOM 697 C CA . VAL A 1 93 ? -7.928 -2.156 3.788 1.00 96.88 93 VAL A CA 1
ATOM 698 C C . VAL A 1 93 ? -7.973 -2.016 5.311 1.00 96.88 93 VAL A C 1
ATOM 700 O O . VAL A 1 93 ? -8.557 -1.049 5.802 1.00 96.88 93 VAL A O 1
ATOM 703 N N . GLU A 1 94 ? -7.336 -2.924 6.056 1.00 95.69 94 GLU A N 1
ATOM 704 C CA . GLU A 1 94 ? -7.253 -2.858 7.522 1.00 95.69 94 GLU A CA 1
ATOM 705 C C . GLU A 1 94 ? -6.543 -1.570 7.974 1.00 95.69 94 GLU A C 1
ATOM 707 O O . GLU A 1 94 ? -7.033 -0.876 8.865 1.00 95.69 94 GLU A O 1
ATOM 712 N N . LEU A 1 95 ? -5.441 -1.188 7.317 1.00 97.00 95 LEU A N 1
ATOM 713 C CA . LEU A 1 95 ? -4.720 0.057 7.607 1.00 97.00 95 LEU A CA 1
ATOM 714 C C . LEU A 1 95 ? -5.606 1.292 7.422 1.00 97.00 95 LEU A C 1
ATOM 716 O O . LEU A 1 95 ? -5.665 2.135 8.318 1.00 97.00 95 LEU A O 1
ATOM 720 N N . ARG A 1 96 ? -6.353 1.380 6.313 1.00 96.81 96 ARG A N 1
ATOM 721 C CA . ARG A 1 96 ? -7.324 2.469 6.088 1.00 96.81 96 ARG A CA 1
ATOM 722 C C . ARG A 1 96 ? -8.380 2.525 7.196 1.00 96.81 96 ARG A C 1
ATOM 724 O O . ARG A 1 96 ? -8.708 3.603 7.692 1.00 96.81 96 ARG A O 1
ATOM 731 N N . GLN A 1 97 ? -8.921 1.375 7.593 1.00 94.81 97 GLN A N 1
ATOM 732 C CA . GLN A 1 97 ? -9.936 1.306 8.649 1.00 94.81 97 GLN A CA 1
ATOM 733 C C . GLN A 1 97 ? -9.378 1.755 10.003 1.00 94.81 97 GLN A C 1
ATOM 735 O O . GLN A 1 97 ? -10.007 2.546 10.705 1.00 94.81 97 GLN A O 1
ATOM 740 N N . ARG A 1 98 ? -8.168 1.311 10.356 1.00 94.31 98 ARG A N 1
ATOM 741 C CA . ARG A 1 98 ? -7.481 1.672 11.605 1.00 94.31 98 ARG A CA 1
ATOM 742 C C . ARG A 1 98 ? -7.175 3.164 11.728 1.00 94.31 98 ARG A C 1
ATOM 744 O O . ARG A 1 98 ? -7.101 3.692 12.841 1.00 94.31 98 ARG A O 1
ATOM 751 N N . THR A 1 99 ? -7.029 3.869 10.608 1.00 94.69 99 THR A N 1
ATOM 752 C CA . THR A 1 99 ? -6.862 5.328 10.612 1.00 94.69 99 THR A CA 1
ATOM 753 C C . THR A 1 99 ? -8.179 6.085 10.753 1.00 94.69 99 THR A C 1
ATOM 755 O O . THR A 1 99 ? -8.142 7.299 10.922 1.00 94.69 99 THR A O 1
ATOM 758 N N . GLY A 1 100 ? -9.326 5.396 10.708 1.00 93.75 100 GLY A N 1
ATOM 759 C CA . GLY A 1 100 ? -10.654 6.013 10.698 1.00 93.75 100 GLY A CA 1
ATOM 760 C C . GLY A 1 100 ? -10.993 6.687 9.368 1.00 93.75 100 GLY A C 1
ATOM 761 O O . GLY A 1 100 ? -11.930 7.479 9.306 1.00 93.75 100 GLY A O 1
ATOM 762 N N . ALA A 1 101 ? -10.226 6.402 8.310 1.00 94.31 101 ALA A N 1
ATOM 763 C CA . ALA A 1 101 ? -10.519 6.947 6.995 1.00 94.31 101 ALA A CA 1
ATOM 764 C C . ALA A 1 101 ? -11.810 6.302 6.452 1.00 94.31 101 ALA A C 1
ATOM 766 O O . ALA A 1 101 ? -12.027 5.103 6.673 1.00 94.31 101 ALA A O 1
ATOM 767 N N . PRO A 1 102 ? -12.659 7.065 5.738 1.00 92.38 102 PRO A N 1
ATOM 768 C CA . PRO A 1 102 ? -13.887 6.540 5.158 1.00 92.38 102 PRO A CA 1
ATOM 769 C C . PRO A 1 102 ? -13.647 5.279 4.306 1.00 92.38 102 PRO A C 1
ATOM 771 O O . PRO A 1 102 ? -12.598 5.158 3.666 1.00 92.38 102 PRO A O 1
ATOM 774 N N . PRO A 1 103 ? -14.594 4.324 4.258 1.00 90.06 103 PRO A N 1
ATOM 775 C CA . PRO A 1 103 ? -14.457 3.110 3.450 1.00 90.06 103 PRO A CA 1
ATOM 776 C C . PRO A 1 103 ? -14.198 3.353 1.955 1.00 90.06 103 PRO A C 1
ATOM 778 O O . PRO A 1 103 ? -13.592 2.507 1.298 1.00 90.06 103 PRO A O 1
ATOM 781 N N . ASP A 1 104 ? -14.660 4.488 1.438 1.00 89.69 104 ASP A N 1
ATOM 782 C CA . ASP A 1 104 ? -14.527 4.951 0.060 1.00 89.69 104 ASP A CA 1
ATOM 783 C C . ASP A 1 104 ? -13.286 5.828 -0.183 1.00 89.69 104 ASP A C 1
ATOM 785 O O . ASP A 1 104 ? -12.995 6.159 -1.332 1.00 89.69 104 ASP A O 1
ATOM 789 N N . ALA A 1 105 ? -12.521 6.165 0.864 1.00 93.75 105 ALA A N 1
ATOM 790 C CA . ALA A 1 105 ? -11.283 6.926 0.732 1.00 93.75 105 ALA A CA 1
ATOM 791 C C . ALA A 1 105 ? -10.259 6.140 -0.117 1.00 93.75 105 ALA A C 1
ATOM 793 O O . ALA A 1 105 ? -9.850 5.041 0.288 1.00 93.75 105 ALA A O 1
ATOM 794 N N . PRO A 1 106 ? -9.812 6.679 -1.271 1.00 96.06 106 PRO A N 1
ATOM 795 C CA . PRO A 1 106 ? -8.887 5.969 -2.142 1.00 96.06 106 PRO A CA 1
ATOM 796 C C . PRO A 1 106 ? -7.534 5.726 -1.473 1.00 96.06 106 PRO A C 1
ATOM 798 O O . PRO A 1 106 ? -6.882 6.657 -0.989 1.00 96.06 106 PRO A O 1
ATOM 801 N N . ILE A 1 107 ? -7.080 4.476 -1.517 1.00 98.50 107 ILE A N 1
ATOM 802 C CA . ILE A 1 107 ? -5.704 4.113 -1.184 1.00 98.50 107 ILE A CA 1
ATOM 803 C C . ILE A 1 107 ? -4.859 4.368 -2.431 1.00 98.50 107 ILE A C 1
ATOM 805 O O . ILE A 1 107 ? -5.024 3.718 -3.464 1.00 98.50 107 ILE A O 1
ATOM 809 N N . ARG A 1 108 ? -3.971 5.355 -2.345 1.00 98.38 108 ARG A N 1
ATOM 810 C CA . ARG A 1 108 ? -3.126 5.803 -3.451 1.00 98.38 108 ARG A CA 1
ATOM 811 C C . ARG A 1 108 ? -1.884 4.926 -3.510 1.00 98.38 108 ARG A C 1
ATOM 813 O O . ARG A 1 108 ? -0.974 5.098 -2.703 1.00 98.38 108 ARG A O 1
ATOM 820 N N . ILE A 1 109 ? -1.846 4.012 -4.466 1.00 98.31 109 ILE A N 1
ATOM 821 C CA . ILE A 1 109 ? -0.721 3.117 -4.726 1.00 98.31 109 ILE A CA 1
ATOM 822 C C . ILE A 1 109 ? 0.297 3.864 -5.581 1.00 98.31 109 ILE A C 1
ATOM 824 O O . ILE A 1 109 ? 0.008 4.241 -6.714 1.00 98.31 109 ILE A O 1
ATOM 828 N N . THR A 1 110 ? 1.486 4.108 -5.035 1.00 95.56 110 THR A N 1
ATOM 829 C CA . THR A 1 110 ? 2.596 4.749 -5.757 1.00 95.56 110 THR A CA 1
ATOM 830 C C . THR A 1 110 ? 3.559 3.732 -6.361 1.00 95.56 110 THR A C 1
ATOM 832 O O . THR A 1 110 ? 4.198 4.022 -7.368 1.00 95.56 110 THR A O 1
ATOM 835 N N . SER A 1 111 ? 3.658 2.537 -5.773 1.00 97.25 111 SER A N 1
ATOM 836 C CA . SER A 1 111 ? 4.380 1.394 -6.344 1.00 97.25 111 SER A CA 1
ATOM 837 C C . SER A 1 111 ? 3.715 0.098 -5.893 1.00 97.25 111 SER A C 1
ATOM 839 O O . SER A 1 111 ? 3.572 -0.124 -4.694 1.00 97.25 111 SER A O 1
ATOM 841 N N . GLY A 1 112 ? 3.353 -0.761 -6.846 1.00 98.00 112 GLY A N 1
ATOM 842 C CA . GLY A 1 112 ? 2.897 -2.131 -6.607 1.00 98.00 112 GLY A CA 1
ATOM 843 C C . GLY A 1 112 ? 3.990 -3.137 -6.965 1.00 98.00 112 GLY A C 1
ATOM 844 O O . GLY A 1 112 ? 5.122 -3.012 -6.500 1.00 98.00 112 GLY A O 1
ATOM 845 N N . TYR A 1 113 ? 3.670 -4.103 -7.819 1.00 98.56 113 TYR A N 1
ATOM 846 C CA . TYR A 1 113 ? 4.630 -5.029 -8.406 1.00 98.56 113 TYR A CA 1
ATOM 847 C C . TYR A 1 113 ? 5.759 -4.308 -9.165 1.00 98.56 113 TYR A C 1
ATOM 849 O O . TYR A 1 113 ? 5.569 -3.245 -9.761 1.00 98.56 113 TYR A O 1
ATOM 857 N N . ARG A 1 114 ? 6.956 -4.902 -9.142 1.00 98.31 114 ARG A N 1
ATOM 858 C CA . ARG A 1 114 ? 8.103 -4.498 -9.966 1.00 98.31 114 ARG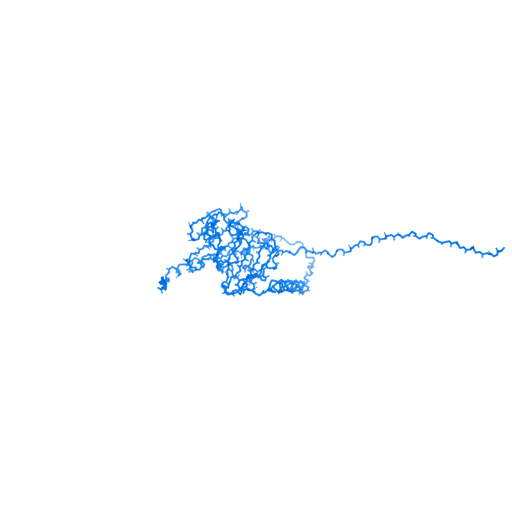 A CA 1
ATOM 859 C C . ARG A 1 114 ? 8.619 -5.728 -10.699 1.00 98.31 114 ARG A C 1
ATOM 861 O O . ARG A 1 114 ? 8.885 -6.731 -10.044 1.00 98.31 114 ARG A O 1
ATOM 868 N N . SER A 1 115 ? 8.837 -5.635 -12.008 1.00 98.00 115 SER A N 1
ATOM 869 C CA . SER A 1 115 ? 9.563 -6.680 -12.733 1.00 98.00 115 SER A CA 1
ATOM 870 C C . SER A 1 115 ? 10.981 -6.814 -12.179 1.00 98.00 115 SER A C 1
ATOM 872 O O . SER A 1 115 ? 11.556 -5.852 -11.649 1.00 98.00 115 SER A O 1
ATOM 874 N N . SER A 1 116 ? 11.587 -7.993 -12.327 1.00 96.44 116 SER A N 1
ATOM 875 C CA . SER A 1 116 ? 12.984 -8.209 -11.929 1.00 96.44 116 SER A CA 1
ATOM 876 C C . SER A 1 116 ? 13.925 -7.201 -12.602 1.00 96.44 116 SER A C 1
ATOM 878 O O . SER A 1 116 ? 14.828 -6.673 -11.952 1.00 96.44 116 SER A O 1
ATOM 880 N N . ALA A 1 117 ? 13.667 -6.865 -13.872 1.00 96.50 117 ALA A N 1
ATOM 881 C CA . ALA A 1 117 ? 14.431 -5.874 -14.627 1.00 96.50 117 ALA A CA 1
ATOM 882 C C . ALA A 1 117 ? 14.297 -4.460 -14.035 1.00 96.50 117 ALA A C 1
ATOM 884 O O . ALA A 1 117 ? 15.305 -3.785 -13.805 1.00 96.50 117 ALA A O 1
ATOM 885 N N . THR A 1 118 ? 13.073 -4.021 -13.721 1.00 97.12 118 THR A N 1
ATOM 886 C CA . THR A 1 118 ? 12.837 -2.727 -13.064 1.00 97.12 118 THR A CA 1
ATOM 887 C C . THR A 1 118 ? 13.476 -2.675 -11.686 1.00 97.12 118 THR A C 1
ATOM 889 O O . THR A 1 118 ? 14.122 -1.680 -11.355 1.00 97.12 118 THR A O 1
ATOM 892 N N . ASN A 1 119 ? 13.332 -3.728 -10.876 1.00 97.50 119 ASN A N 1
ATOM 893 C CA . ASN A 1 119 ? 13.898 -3.750 -9.531 1.00 97.50 119 ASN A CA 1
ATOM 894 C C . ASN A 1 119 ? 15.429 -3.667 -9.566 1.00 97.50 119 ASN A C 1
ATOM 896 O O . ASN A 1 119 ? 16.004 -2.842 -8.859 1.00 97.50 119 ASN A O 1
ATOM 900 N N . ALA A 1 120 ? 16.073 -4.435 -10.452 1.00 96.38 120 ALA A N 1
ATOM 901 C CA . ALA A 1 120 ? 17.516 -4.370 -10.671 1.00 96.38 120 ALA A CA 1
ATOM 902 C C . ALA A 1 120 ? 17.965 -2.999 -11.199 1.00 96.38 120 ALA A C 1
ATOM 904 O O . ALA A 1 120 ? 19.033 -2.507 -10.844 1.00 96.38 120 ALA A O 1
ATOM 905 N N . SER A 1 121 ? 17.162 -2.348 -12.046 1.00 95.94 121 SER A N 1
ATOM 906 C CA . SER A 1 121 ? 17.473 -0.992 -12.498 1.00 95.94 121 SER A CA 1
ATOM 907 C C . SER A 1 121 ? 17.380 0.036 -11.380 1.00 95.94 121 SER A C 1
ATOM 909 O O . SER A 1 121 ? 18.220 0.929 -11.308 1.00 95.94 121 SER A O 1
ATOM 911 N N . LEU A 1 122 ? 16.376 -0.080 -10.513 1.00 94.81 122 LEU A N 1
ATOM 912 C CA . LEU A 1 122 ? 16.189 0.831 -9.393 1.00 94.81 122 LEU A CA 1
ATOM 913 C C . LEU A 1 122 ? 17.235 0.619 -8.298 1.00 94.81 122 LEU A C 1
ATOM 915 O O . LEU A 1 122 ? 17.695 1.609 -7.738 1.00 94.81 122 LEU A O 1
ATOM 919 N N . SER A 1 123 ? 17.646 -0.620 -8.010 1.00 94.31 123 SER A N 1
ATOM 920 C CA . SER A 1 123 ? 18.665 -0.902 -6.988 1.00 94.31 123 SER A CA 1
ATOM 921 C C . SER A 1 123 ? 20.026 -0.285 -7.320 1.00 94.31 123 SER A C 1
ATOM 923 O O . SER A 1 123 ? 20.739 0.134 -6.411 1.00 94.31 123 SER A O 1
ATOM 925 N N . ARG A 1 124 ? 20.354 -0.122 -8.611 1.00 93.56 124 ARG A N 1
ATOM 926 C CA . ARG A 1 124 ? 21.582 0.563 -9.057 1.00 93.56 124 ARG A CA 1
ATOM 927 C C . ARG A 1 124 ? 21.632 2.045 -8.686 1.00 93.56 124 ARG A C 1
ATOM 929 O O . ARG A 1 124 ? 22.716 2.583 -8.499 1.00 93.56 124 ARG A O 1
ATOM 936 N N . THR A 1 125 ? 20.483 2.716 -8.612 1.00 91.81 125 THR A N 1
ATOM 937 C CA . THR A 1 125 ? 20.412 4.178 -8.419 1.00 91.81 125 THR A CA 1
ATOM 938 C C . THR A 1 125 ? 19.757 4.593 -7.107 1.00 91.81 125 THR A C 1
ATOM 940 O O . THR A 1 125 ? 19.922 5.726 -6.667 1.00 91.81 125 THR A O 1
ATOM 943 N N . ASN A 1 126 ? 18.976 3.707 -6.490 1.00 90.19 126 ASN A N 1
ATOM 944 C CA . ASN A 1 126 ? 18.249 3.969 -5.260 1.00 90.19 126 ASN A CA 1
ATOM 945 C C . ASN A 1 126 ? 18.684 2.969 -4.183 1.00 90.19 126 ASN A C 1
ATOM 947 O O . ASN A 1 126 ? 18.249 1.815 -4.193 1.00 90.19 126 ASN A O 1
ATOM 951 N N . PRO A 1 127 ? 19.472 3.415 -3.197 1.00 88.38 127 PRO A N 1
ATOM 952 C CA . PRO A 1 127 ? 20.026 2.529 -2.187 1.00 88.38 127 PRO A CA 1
ATOM 953 C C . PRO A 1 127 ? 18.992 2.026 -1.162 1.00 88.38 127 PRO A C 1
ATOM 955 O O . PRO A 1 127 ? 19.359 1.272 -0.263 1.00 88.38 127 PRO A O 1
ATOM 958 N N . ASN A 1 128 ? 17.728 2.457 -1.262 1.00 90.00 128 ASN A N 1
ATOM 959 C CA . ASN A 1 128 ? 16.609 1.943 -0.468 1.00 90.00 128 ASN A CA 1
ATOM 960 C C . ASN A 1 128 ? 15.886 0.764 -1.140 1.00 90.00 128 ASN A C 1
ATOM 962 O O . ASN A 1 128 ? 14.903 0.267 -0.594 1.00 90.00 128 ASN A O 1
ATOM 966 N N . VAL A 1 129 ? 16.313 0.347 -2.336 1.00 92.75 129 VAL A N 1
ATOM 967 C CA . VAL A 1 129 ? 15.692 -0.754 -3.079 1.00 92.75 129 VAL A CA 1
ATOM 968 C C . VAL A 1 129 ? 16.489 -2.031 -2.854 1.00 92.75 129 VAL A C 1
ATOM 970 O O . VAL A 1 129 ? 17.645 -2.133 -3.253 1.00 92.75 129 VAL A O 1
ATOM 973 N N . ALA A 1 130 ? 15.852 -3.012 -2.217 1.00 91.88 130 ALA A N 1
ATOM 974 C CA . ALA A 1 130 ? 16.428 -4.333 -2.003 1.00 91.88 130 ALA A CA 1
ATOM 975 C C . ALA A 1 130 ? 16.332 -5.196 -3.272 1.00 91.88 130 ALA A C 1
ATOM 977 O O . ALA A 1 130 ? 15.307 -5.196 -3.956 1.00 91.88 130 ALA A O 1
ATOM 978 N N . GLU A 1 131 ? 17.367 -5.990 -3.548 1.00 88.62 131 GLU A N 1
ATOM 979 C CA . GLU A 1 131 ? 17.381 -6.943 -4.669 1.00 88.62 131 GLU A CA 1
ATOM 980 C C . GLU A 1 131 ? 16.272 -7.997 -4.525 1.00 88.62 131 GLU A C 1
ATOM 982 O O . GLU A 1 131 ? 15.504 -8.226 -5.456 1.00 88.62 131 GLU A O 1
ATOM 987 N N . ASN A 1 132 ? 16.109 -8.542 -3.316 1.00 90.62 132 ASN A N 1
ATOM 988 C CA . ASN A 1 132 ? 15.080 -9.526 -2.965 1.00 90.62 132 ASN A CA 1
ATOM 989 C C . ASN A 1 132 ? 13.823 -8.866 -2.374 1.00 90.62 132 ASN A C 1
ATOM 991 O O . ASN A 1 132 ? 13.341 -9.254 -1.310 1.00 90.62 132 ASN A O 1
ATOM 995 N N . SER A 1 133 ? 13.321 -7.819 -3.031 1.00 94.31 133 SER A N 1
ATOM 996 C CA . SER A 1 133 ? 12.145 -7.078 -2.562 1.00 94.31 133 SER A CA 1
ATOM 997 C C . SER A 1 133 ? 10.863 -7.923 -2.596 1.00 94.31 133 SER A C 1
ATOM 999 O O . SER A 1 133 ? 10.671 -8.754 -3.475 1.00 94.31 133 SER A O 1
ATOM 1001 N N . TYR A 1 134 ? 9.908 -7.663 -1.705 1.00 98.06 134 TYR A N 1
ATOM 1002 C CA . TYR A 1 134 ? 8.564 -8.242 -1.829 1.00 98.06 134 TYR A CA 1
ATOM 1003 C C . TYR A 1 134 ? 7.750 -7.621 -2.982 1.00 98.06 134 TYR A C 1
ATOM 1005 O O . TYR A 1 134 ? 6.778 -8.222 -3.443 1.00 98.06 134 TYR A O 1
ATOM 1013 N N . HIS A 1 135 ? 8.184 -6.479 -3.536 1.00 98.31 135 HIS A N 1
ATOM 1014 C CA . HIS A 1 135 ? 7.583 -5.916 -4.750 1.00 98.31 135 HIS A CA 1
ATOM 1015 C C . HIS A 1 135 ? 7.710 -6.857 -5.953 1.00 98.31 135 HIS A C 1
ATOM 1017 O O . HIS A 1 135 ? 6.771 -6.950 -6.733 1.00 98.31 135 HIS A O 1
ATOM 1023 N N . ILE A 1 136 ? 8.812 -7.609 -6.085 1.00 98.00 136 ILE A N 1
ATOM 1024 C CA . ILE A 1 136 ? 8.996 -8.555 -7.205 1.00 98.00 136 ILE A CA 1
ATOM 1025 C C . ILE A 1 136 ? 8.151 -9.833 -7.065 1.00 98.00 136 ILE A C 1
ATOM 1027 O O . ILE A 1 136 ? 8.213 -10.710 -7.918 1.00 98.00 136 ILE A O 1
ATOM 1031 N N . ARG A 1 137 ? 7.364 -9.955 -5.987 1.00 97.94 137 ARG A N 1
ATOM 1032 C CA . ARG A 1 137 ? 6.496 -11.109 -5.699 1.00 97.94 137 ARG A CA 1
ATOM 1033 C C . ARG A 1 137 ? 5.005 -10.763 -5.704 1.00 97.94 137 ARG A C 1
ATOM 1035 O O . ARG A 1 137 ? 4.196 -11.626 -5.397 1.00 97.94 137 ARG A O 1
ATOM 1042 N N . GLY A 1 138 ? 4.639 -9.505 -5.969 1.00 98.12 138 GLY A N 1
ATOM 1043 C CA . GLY A 1 138 ? 3.254 -9.043 -5.801 1.00 98.12 138 GLY A CA 1
ATOM 1044 C C . GLY A 1 138 ? 2.814 -8.983 -4.330 1.00 98.12 138 GLY A C 1
ATOM 1045 O O . GLY A 1 138 ? 1.627 -9.077 -4.033 1.00 98.12 138 GLY A O 1
ATOM 1046 N N . GLN A 1 139 ? 3.771 -8.840 -3.407 1.00 98.75 139 GLN A N 1
ATOM 1047 C CA . GLN A 1 139 ? 3.563 -8.940 -1.957 1.00 98.75 139 GLN A CA 1
ATOM 1048 C C . GLN A 1 139 ? 3.861 -7.639 -1.204 1.00 98.75 139 GLN A C 1
ATOM 1050 O O . GLN A 1 139 ? 3.877 -7.643 0.022 1.00 98.75 139 GLN A O 1
ATOM 1055 N N . ALA A 1 140 ? 4.113 -6.530 -1.907 1.00 98.69 140 ALA A N 1
ATOM 1056 C CA . ALA A 1 140 ? 4.400 -5.238 -1.291 1.00 98.69 140 ALA A CA 1
ATOM 1057 C C . ALA A 1 140 ? 3.742 -4.064 -2.016 1.00 98.69 140 ALA A C 1
ATOM 1059 O O . ALA A 1 140 ? 3.520 -4.104 -3.230 1.00 98.69 140 ALA A O 1
ATOM 1060 N N . ALA A 1 141 ? 3.493 -2.997 -1.261 1.00 98.62 141 ALA A N 1
ATOM 1061 C CA . ALA A 1 141 ? 2.955 -1.741 -1.754 1.00 98.62 141 ALA A CA 1
ATOM 1062 C C . ALA A 1 141 ? 3.656 -0.548 -1.097 1.00 98.62 141 ALA A C 1
ATOM 1064 O O . ALA A 1 141 ? 3.784 -0.492 0.125 1.00 98.62 141 ALA A O 1
ATOM 1065 N N . ASP A 1 142 ? 4.009 0.442 -1.913 1.00 98.19 142 ASP A N 1
ATOM 1066 C CA . ASP A 1 142 ? 4.265 1.803 -1.449 1.00 98.19 142 ASP A CA 1
ATOM 1067 C C . ASP A 1 142 ? 2.969 2.590 -1.659 1.00 98.19 142 ASP A C 1
ATOM 1069 O O . ASP A 1 142 ? 2.462 2.655 -2.788 1.00 98.19 142 ASP A O 1
ATOM 1073 N N . PHE A 1 143 ? 2.408 3.159 -0.592 1.00 98.62 143 PHE A N 1
ATOM 1074 C CA . PHE A 1 143 ? 1.082 3.770 -0.644 1.00 98.62 143 PHE A CA 1
ATOM 1075 C C . PHE A 1 143 ? 0.910 4.988 0.274 1.00 98.62 143 PHE A C 1
ATOM 1077 O O . PHE A 1 143 ? 1.702 5.255 1.179 1.00 98.62 143 PHE A O 1
ATOM 1084 N N . SER A 1 144 ? -0.169 5.733 0.038 1.00 98.25 144 SER A N 1
ATOM 1085 C CA . SER A 1 144 ? -0.649 6.818 0.901 1.00 98.25 144 SER A CA 1
ATOM 1086 C C . SER A 1 144 ? -2.180 6.867 0.903 1.00 98.25 144 SER A C 1
ATOM 1088 O O . SER A 1 144 ? -2.831 6.282 0.038 1.00 98.25 144 SER A O 1
ATOM 1090 N N . ILE A 1 145 ? -2.775 7.572 1.865 1.00 97.31 145 ILE A N 1
ATOM 1091 C CA . ILE A 1 145 ? -4.219 7.839 1.907 1.00 97.31 145 ILE A CA 1
ATOM 1092 C C . ILE A 1 145 ? -4.399 9.346 2.080 1.00 97.31 145 ILE A C 1
ATOM 1094 O O . ILE A 1 145 ? -3.787 9.952 2.959 1.00 97.31 145 ILE A O 1
ATOM 1098 N N . ALA A 1 146 ? -5.205 9.969 1.218 1.00 91.44 146 ALA A N 1
ATOM 1099 C CA . ALA A 1 146 ? -5.443 11.409 1.288 1.00 91.44 146 ALA A CA 1
ATOM 1100 C C . ALA A 1 146 ? -6.052 11.792 2.649 1.00 91.44 146 ALA A C 1
ATOM 1102 O O . ALA A 1 146 ? -6.958 11.124 3.140 1.00 91.44 146 ALA A O 1
ATOM 1103 N N . GLY A 1 147 ? -5.532 12.855 3.267 1.00 91.69 147 GLY A N 1
ATOM 1104 C CA . GLY A 1 147 ? -5.961 13.299 4.598 1.00 91.69 147 GLY A CA 1
ATOM 1105 C C . GLY A 1 147 ? -5.406 12.480 5.770 1.00 91.69 147 GLY A C 1
ATOM 1106 O O . GLY A 1 147 ? -5.630 12.860 6.916 1.00 91.69 147 GLY A O 1
ATOM 1107 N N . VAL A 1 148 ? -4.646 11.405 5.523 1.00 96.44 148 VAL A N 1
ATOM 1108 C CA . VAL A 1 148 ? -3.993 10.621 6.579 1.00 96.44 148 VAL A CA 1
ATOM 1109 C C . VAL A 1 148 ? -2.480 10.866 6.553 1.00 96.44 148 VAL A C 1
ATOM 1111 O O . VAL A 1 148 ? -1.833 10.567 5.548 1.00 96.44 148 VAL A O 1
ATOM 1114 N N . PRO A 1 149 ? -1.876 11.367 7.647 1.00 95.62 149 PRO A N 1
ATOM 1115 C CA . PRO A 1 149 ? -0.430 11.550 7.715 1.00 95.62 149 PRO A CA 1
ATOM 1116 C C . PRO A 1 149 ? 0.334 10.221 7.533 1.00 95.62 149 PRO A C 1
ATOM 1118 O O . PRO A 1 149 ? -0.024 9.229 8.170 1.00 95.62 149 PRO A O 1
ATOM 1121 N N . PRO A 1 150 ? 1.435 10.173 6.760 1.00 95.00 150 PRO A N 1
ATOM 1122 C CA . PRO A 1 150 ? 2.224 8.947 6.582 1.00 95.00 150 PRO A CA 1
ATOM 1123 C C . PRO A 1 150 ? 2.743 8.344 7.894 1.00 95.00 150 PRO A C 1
ATOM 1125 O O . PRO A 1 150 ? 2.719 7.130 8.069 1.00 95.00 150 PRO A O 1
ATOM 1128 N N . ALA A 1 151 ? 3.137 9.180 8.860 1.00 94.12 151 ALA A N 1
ATOM 1129 C CA . ALA A 1 151 ? 3.544 8.716 10.189 1.00 94.12 151 ALA A CA 1
ATOM 1130 C C . ALA A 1 151 ? 2.416 7.961 10.909 1.00 94.12 151 ALA A C 1
ATOM 1132 O O . ALA A 1 151 ? 2.658 6.937 11.537 1.00 94.12 151 ALA A O 1
ATOM 1133 N N . ARG A 1 152 ? 1.169 8.415 10.741 1.00 95.12 152 ARG A N 1
ATOM 1134 C CA . ARG A 1 152 ? -0.013 7.767 11.311 1.00 95.12 152 ARG A CA 1
ATOM 1135 C C . ARG A 1 152 ? -0.271 6.394 10.685 1.00 95.12 152 ARG A C 1
ATOM 1137 O O . ARG A 1 152 ? -0.641 5.463 11.391 1.00 95.12 152 ARG A O 1
ATOM 1144 N N . LEU A 1 153 ? -0.067 6.264 9.373 1.00 96.81 153 LEU A N 1
ATOM 1145 C CA . LEU A 1 153 ? -0.154 4.977 8.674 1.00 96.81 153 LEU A CA 1
ATOM 1146 C C . LEU A 1 153 ? 0.937 4.011 9.138 1.00 96.81 153 LEU A C 1
ATOM 1148 O O . LEU A 1 153 ? 0.649 2.848 9.402 1.00 96.81 153 LEU A O 1
ATOM 1152 N N . ALA A 1 154 ? 2.171 4.496 9.271 1.00 96.50 154 ALA A N 1
ATOM 1153 C CA . ALA A 1 154 ? 3.290 3.686 9.737 1.00 96.50 154 ALA A CA 1
ATOM 1154 C C . ALA A 1 154 ? 3.119 3.248 11.203 1.00 96.50 154 ALA A C 1
ATOM 1156 O O . ALA A 1 154 ? 3.454 2.118 11.540 1.00 96.50 154 ALA A O 1
ATOM 1157 N N . GLU A 1 155 ? 2.547 4.099 12.059 1.00 96.19 155 GLU A N 1
ATOM 1158 C CA . GLU A 1 155 ? 2.171 3.746 13.434 1.00 96.19 155 GLU A CA 1
ATOM 1159 C C . GLU A 1 155 ? 1.128 2.615 13.458 1.00 96.19 155 GLU A C 1
ATOM 1161 O O . GLU A 1 155 ? 1.265 1.658 14.217 1.00 96.19 155 GLU A O 1
ATOM 1166 N N . GLU A 1 156 ? 0.101 2.674 12.603 1.00 96.38 156 GLU A N 1
ATOM 1167 C CA . GLU A 1 156 ? -0.894 1.597 12.515 1.00 96.38 156 GLU A CA 1
ATOM 1168 C C . GLU A 1 156 ? -0.316 0.300 11.940 1.00 96.38 156 GLU A C 1
ATOM 1170 O O . GLU A 1 156 ? -0.655 -0.777 12.433 1.00 96.38 156 GLU A O 1
ATOM 1175 N N . ALA A 1 157 ? 0.600 0.383 10.972 1.00 96.69 157 ALA A N 1
ATOM 1176 C CA . ALA A 1 157 ? 1.337 -0.779 10.474 1.00 96.69 157 ALA A CA 1
ATOM 1177 C C . ALA A 1 157 ? 2.206 -1.407 11.576 1.00 96.69 157 ALA A C 1
ATOM 1179 O O . ALA A 1 157 ? 2.173 -2.622 11.776 1.00 96.69 157 ALA A O 1
ATOM 1180 N N . ALA A 1 158 ? 2.893 -0.582 12.372 1.00 95.81 158 ALA A N 1
ATOM 1181 C CA . ALA A 1 158 ? 3.621 -1.039 13.552 1.00 95.81 158 ALA A CA 1
ATOM 1182 C C . ALA A 1 158 ? 2.683 -1.736 14.552 1.00 95.81 158 ALA A C 1
ATOM 1184 O O . ALA A 1 158 ? 3.001 -2.811 15.058 1.00 95.81 158 ALA A O 1
ATOM 1185 N N . ALA A 1 159 ? 1.493 -1.182 14.800 1.00 94.19 159 ALA A N 1
ATOM 1186 C CA . ALA A 1 159 ? 0.501 -1.766 15.703 1.00 94.19 159 ALA A CA 1
ATOM 1187 C C . ALA A 1 159 ? -0.071 -3.108 15.212 1.00 94.19 159 ALA A C 1
ATOM 1189 O O . ALA A 1 159 ? -0.614 -3.869 16.014 1.00 94.19 159 ALA A O 1
ATOM 1190 N N . MET A 1 160 ? -0.013 -3.399 13.909 1.00 93.56 160 MET A N 1
ATOM 1191 C CA . MET A 1 160 ? -0.484 -4.670 13.350 1.00 93.56 160 MET A CA 1
ATOM 1192 C C . MET A 1 160 ? 0.469 -5.830 13.632 1.00 93.56 160 MET A C 1
ATOM 1194 O O . MET A 1 160 ? 0.000 -6.965 13.654 1.00 93.56 160 MET A O 1
ATOM 1198 N N . GLN A 1 161 ? 1.767 -5.564 13.841 1.00 93.00 161 GLN A N 1
ATOM 1199 C CA . GLN A 1 161 ? 2.801 -6.592 14.052 1.00 93.00 161 GLN A CA 1
ATOM 1200 C C . GLN A 1 161 ? 2.750 -7.712 12.987 1.00 93.00 161 GLN A C 1
ATOM 1202 O O . GLN A 1 161 ? 2.965 -8.890 13.269 1.00 93.00 161 GLN A O 1
ATOM 1207 N N . ARG A 1 162 ? 2.414 -7.345 11.746 1.00 93.06 162 ARG A N 1
ATOM 1208 C CA . ARG A 1 162 ? 2.252 -8.243 10.596 1.00 93.06 162 ARG A CA 1
ATOM 1209 C C . ARG A 1 162 ? 2.910 -7.595 9.393 1.00 93.06 162 ARG A C 1
ATOM 1211 O O . ARG A 1 162 ? 2.592 -6.446 9.099 1.00 93.06 162 ARG A O 1
ATOM 1218 N N . GLY A 1 163 ? 3.756 -8.338 8.685 1.00 96.38 163 GLY A N 1
ATOM 1219 C CA . GLY A 1 163 ? 4.404 -7.801 7.496 1.00 96.38 163 GLY A CA 1
ATOM 1220 C C . GLY A 1 163 ? 5.581 -6.873 7.775 1.00 96.38 163 GLY A C 1
ATOM 1221 O O . GLY A 1 163 ? 5.797 -6.424 8.903 1.00 96.38 163 GLY A O 1
ATOM 1222 N N . GLY A 1 164 ? 6.355 -6.570 6.737 1.00 97.38 164 GLY A N 1
ATOM 1223 C CA . GLY A 1 164 ? 7.318 -5.477 6.802 1.00 97.38 164 GLY A CA 1
ATOM 1224 C C . GLY A 1 164 ? 6.629 -4.117 6.701 1.00 97.38 164 GLY A C 1
ATOM 1225 O O . GLY A 1 164 ? 5.625 -3.993 6.004 1.00 97.38 164 GLY A O 1
ATOM 1226 N N . TYR A 1 165 ? 7.170 -3.090 7.362 1.00 97.81 165 TYR A N 1
ATOM 1227 C CA . TYR A 1 165 ? 6.747 -1.706 7.137 1.00 97.81 165 TYR A CA 1
ATOM 1228 C C . TYR A 1 165 ? 7.909 -0.710 7.206 1.00 97.81 165 TYR A C 1
ATOM 1230 O O . TYR A 1 165 ? 8.858 -0.886 7.974 1.00 97.81 165 TYR A O 1
ATOM 1238 N N . ALA A 1 166 ? 7.808 0.385 6.453 1.00 96.50 166 ALA A N 1
ATOM 1239 C CA . ALA A 1 166 ? 8.729 1.515 6.564 1.00 96.50 166 ALA A CA 1
ATOM 1240 C C . ALA A 1 166 ? 8.059 2.845 6.208 1.00 96.50 166 ALA A C 1
ATOM 1242 O O . ALA A 1 166 ? 7.231 2.929 5.302 1.00 96.50 166 ALA A O 1
ATOM 1243 N N . LEU A 1 167 ? 8.448 3.904 6.916 1.00 95.88 167 LEU A N 1
ATOM 1244 C CA . LEU A 1 167 ? 8.010 5.269 6.646 1.00 95.88 167 LEU A CA 1
ATOM 1245 C C . LEU A 1 167 ? 9.011 5.959 5.717 1.00 95.88 167 LEU A C 1
ATOM 1247 O O . LEU A 1 167 ? 10.200 6.006 6.029 1.00 95.88 167 LEU A O 1
ATOM 1251 N N . TYR A 1 168 ? 8.521 6.568 4.635 1.00 93.69 168 TYR A N 1
ATOM 1252 C CA . TYR A 1 168 ? 9.310 7.414 3.741 1.00 93.69 168 TYR A CA 1
ATOM 1253 C C . TYR A 1 168 ? 8.809 8.868 3.824 1.00 93.69 168 TYR A C 1
ATOM 1255 O O . TYR A 1 168 ? 7.935 9.264 3.048 1.00 93.69 168 TYR A O 1
ATOM 1263 N N . PRO A 1 169 ? 9.340 9.692 4.755 1.00 86.94 169 PRO A N 1
ATOM 1264 C CA . PRO A 1 169 ? 8.820 11.037 5.012 1.00 86.94 169 PRO A CA 1
ATOM 1265 C C . PRO A 1 169 ? 8.929 11.968 3.802 1.00 86.94 169 PRO A C 1
ATOM 1267 O O . PRO A 1 169 ? 7.978 12.672 3.484 1.00 86.94 169 PRO A O 1
ATOM 1270 N N . HIS A 1 170 ? 10.063 11.926 3.095 1.00 86.88 170 HIS A N 1
ATOM 1271 C CA . HIS A 1 170 ? 10.361 12.824 1.969 1.00 86.88 170 HIS A CA 1
ATOM 1272 C C . HIS A 1 170 ? 9.396 12.667 0.797 1.00 86.88 170 HIS A C 1
ATOM 1274 O O . HIS A 1 170 ? 9.043 13.637 0.138 1.00 86.88 170 HIS A O 1
ATOM 1280 N N . THR A 1 171 ? 8.970 11.436 0.533 1.00 88.81 171 THR A N 1
ATOM 1281 C CA . THR A 1 171 ? 8.047 11.095 -0.555 1.00 88.81 171 THR A CA 1
ATOM 1282 C C . THR A 1 171 ? 6.605 10.952 -0.078 1.00 88.81 171 THR A C 1
ATOM 1284 O O . THR A 1 171 ? 5.722 10.699 -0.894 1.00 88.81 171 THR A O 1
ATOM 1287 N N . GLY A 1 172 ? 6.357 11.087 1.228 1.00 90.81 172 GLY A N 1
ATOM 1288 C CA . GLY A 1 172 ? 5.024 11.057 1.818 1.00 90.81 172 GLY A CA 1
ATOM 1289 C C . GLY A 1 172 ? 4.286 9.722 1.682 1.00 90.81 172 GLY A C 1
ATOM 1290 O O . GLY A 1 172 ? 3.056 9.723 1.656 1.00 90.81 172 GLY A O 1
ATOM 1291 N N . HIS A 1 173 ? 4.999 8.595 1.584 1.00 95.12 173 HIS A N 1
ATOM 1292 C CA . HIS A 1 173 ? 4.389 7.264 1.494 1.00 95.12 173 HIS A CA 1
ATOM 1293 C C . HIS A 1 173 ? 4.870 6.326 2.602 1.00 95.12 173 HIS A C 1
ATOM 1295 O O . HIS A 1 173 ? 5.882 6.561 3.269 1.00 95.12 173 HIS A O 1
ATOM 1301 N N . VAL A 1 174 ? 4.116 5.248 2.784 1.00 97.81 174 VAL A N 1
ATOM 1302 C CA . VAL A 1 174 ? 4.458 4.123 3.649 1.00 97.81 174 VAL A CA 1
ATOM 1303 C C . VAL A 1 174 ? 4.617 2.888 2.780 1.00 97.81 174 VAL A C 1
ATOM 1305 O O . VAL A 1 174 ? 3.822 2.655 1.872 1.00 97.81 174 VAL A O 1
ATOM 1308 N N . HIS A 1 175 ? 5.656 2.119 3.064 1.00 98.19 175 HIS A N 1
ATOM 1309 C CA . HIS A 1 175 ? 5.837 0.785 2.524 1.00 98.19 175 HIS A CA 1
ATOM 1310 C C . HIS A 1 175 ? 5.196 -0.237 3.458 1.00 98.19 175 HIS A C 1
ATOM 1312 O O . HIS A 1 175 ? 5.400 -0.145 4.672 1.00 98.19 175 HIS A O 1
ATOM 1318 N N . VAL A 1 176 ? 4.494 -1.220 2.895 1.00 98.62 176 VAL A N 1
ATOM 1319 C CA . VAL A 1 176 ? 4.064 -2.440 3.593 1.00 98.62 176 VAL A CA 1
ATOM 1320 C C . VAL A 1 176 ? 4.238 -3.674 2.716 1.00 98.62 176 VAL A C 1
ATOM 1322 O O . VAL A 1 176 ? 4.119 -3.588 1.492 1.00 98.62 176 VAL A O 1
ATOM 1325 N N . ASP A 1 177 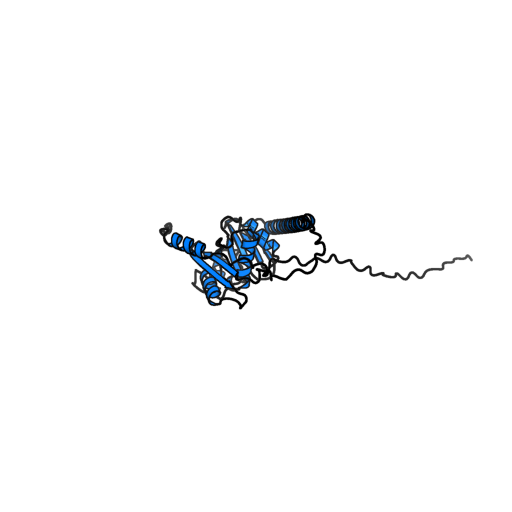? 4.472 -4.828 3.337 1.00 98.62 177 ASP A N 1
ATOM 1326 C CA . ASP A 1 177 ? 4.547 -6.119 2.652 1.00 98.62 177 ASP A CA 1
ATOM 1327 C C . ASP A 1 177 ? 4.017 -7.279 3.500 1.00 98.62 177 ASP A C 1
ATOM 1329 O O . ASP A 1 177 ? 3.886 -7.150 4.710 1.00 98.62 177 ASP A O 1
ATOM 1333 N N . THR A 1 178 ? 3.735 -8.429 2.887 1.00 98.25 178 THR A N 1
ATOM 1334 C CA . THR A 1 178 ? 3.191 -9.621 3.570 1.00 98.25 178 THR A CA 1
ATOM 1335 C C . THR A 1 178 ? 4.253 -10.608 4.075 1.00 98.25 178 THR A C 1
ATOM 1337 O O . THR A 1 178 ? 3.928 -11.736 4.445 1.00 98.25 178 THR A O 1
ATOM 1340 N N . GLY A 1 179 ? 5.527 -10.205 4.125 1.00 96.75 179 GLY A N 1
ATOM 1341 C CA . GLY A 1 179 ? 6.622 -11.015 4.658 1.00 96.75 179 GLY A CA 1
ATOM 1342 C C . GLY A 1 179 ? 6.663 -11.099 6.195 1.00 96.75 179 GLY A C 1
ATOM 1343 O O . GLY A 1 179 ? 5.716 -10.720 6.888 1.00 96.75 179 GLY A O 1
ATOM 1344 N N . PRO A 1 180 ? 7.783 -11.573 6.775 1.00 96.50 180 PRO A N 1
ATOM 1345 C CA . PRO A 1 180 ? 7.997 -11.547 8.220 1.00 96.50 180 PRO A CA 1
ATOM 1346 C C . PRO A 1 180 ? 7.924 -10.127 8.786 1.00 96.50 180 PRO A C 1
ATOM 1348 O O . PRO A 1 180 ? 8.367 -9.175 8.127 1.00 96.50 180 PRO A O 1
ATOM 1351 N N . PHE A 1 181 ? 7.426 -10.012 10.023 1.00 96.19 181 PHE A N 1
ATOM 1352 C CA . PHE A 1 181 ? 7.358 -8.733 10.723 1.00 96.19 181 PHE A CA 1
ATOM 1353 C C . PHE A 1 181 ? 8.751 -8.125 10.882 1.00 96.19 181 PHE A C 1
ATOM 1355 O O . PHE A 1 181 ? 9.648 -8.744 11.458 1.00 96.19 181 PHE A O 1
ATOM 1362 N N . ARG A 1 182 ? 8.933 -6.924 10.330 1.00 95.94 182 ARG A N 1
ATOM 1363 C CA . ARG A 1 182 ? 10.191 -6.173 10.374 1.00 95.94 182 ARG A CA 1
ATOM 1364 C C . ARG A 1 182 ? 9.957 -4.714 10.014 1.00 95.94 182 ARG A C 1
ATOM 1366 O O . ARG A 1 182 ? 8.966 -4.362 9.380 1.00 95.94 182 ARG A O 1
ATOM 1373 N N . THR A 1 183 ? 10.920 -3.873 10.347 1.00 95.88 183 THR A N 1
ATOM 1374 C CA . THR A 1 183 ? 10.903 -2.469 9.954 1.00 95.88 183 THR A CA 1
ATOM 1375 C C . THR A 1 183 ? 12.310 -1.968 9.691 1.00 95.88 183 THR A C 1
ATOM 1377 O O . THR A 1 183 ? 13.287 -2.548 10.166 1.00 95.88 183 THR A O 1
ATOM 1380 N N . TRP A 1 184 ? 12.419 -0.920 8.884 1.00 94.38 184 TRP A N 1
ATOM 1381 C CA . TRP A 1 184 ? 13.683 -0.284 8.554 1.00 94.38 184 TRP A CA 1
ATOM 1382 C C . TRP A 1 184 ? 13.502 1.218 8.398 1.00 94.38 184 TRP A C 1
ATOM 1384 O O . TRP A 1 184 ? 12.429 1.719 8.059 1.00 94.38 184 TRP A O 1
ATOM 1394 N N . THR A 1 185 ? 14.600 1.932 8.599 1.00 93.50 185 THR A N 1
ATOM 1395 C CA . THR A 1 185 ? 14.695 3.349 8.273 1.00 93.50 185 THR A CA 1
ATOM 1396 C C . THR A 1 185 ? 15.290 3.472 6.871 1.00 93.50 185 THR A C 1
ATOM 1398 O O . THR A 1 185 ? 16.393 2.965 6.643 1.00 93.50 185 THR A O 1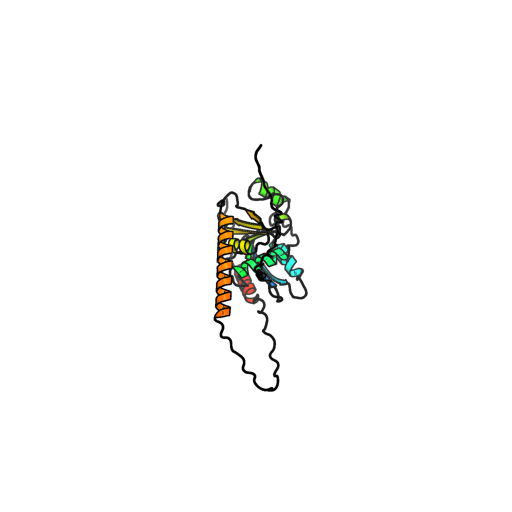
ATOM 1401 N N . PRO A 1 186 ? 14.615 4.135 5.914 1.00 89.25 186 PRO A N 1
ATOM 1402 C CA . PRO A 1 186 ? 15.246 4.501 4.650 1.00 89.25 186 PRO A CA 1
ATOM 1403 C C . PRO A 1 186 ? 16.520 5.312 4.909 1.00 89.25 186 PRO A C 1
ATOM 1405 O O . PRO A 1 186 ? 16.584 6.059 5.879 1.00 89.25 186 PRO A O 1
ATOM 1408 N N . LYS A 1 187 ? 17.522 5.253 4.031 1.00 87.31 187 LYS A N 1
ATOM 1409 C CA . LYS A 1 187 ? 18.806 5.958 4.228 1.00 87.31 187 LYS A CA 1
ATOM 1410 C C . LYS A 1 187 ? 18.664 7.474 4.406 1.00 87.31 187 LYS A C 1
ATOM 1412 O O . LYS A 1 187 ? 19.531 8.106 4.991 1.00 87.31 187 LYS A O 1
ATOM 1417 N N . THR A 1 188 ? 17.578 8.053 3.901 1.00 83.44 188 THR A N 1
ATOM 1418 C CA . THR A 1 188 ? 17.241 9.477 4.035 1.00 83.44 188 THR A CA 1
ATOM 1419 C C . THR A 1 188 ? 16.361 9.785 5.256 1.00 83.44 188 THR A C 1
ATOM 1421 O O . THR A 1 188 ? 15.971 10.933 5.442 1.00 83.44 188 THR A O 1
ATOM 1424 N N . GLY A 1 189 ? 15.958 8.779 6.036 1.00 80.00 189 GLY A N 1
ATOM 1425 C CA . GLY A 1 189 ? 15.073 8.908 7.197 1.00 80.00 189 GLY A CA 1
ATOM 1426 C C . GLY A 1 189 ? 15.820 9.029 8.529 1.00 80.00 189 GLY A C 1
ATOM 1427 O O . GLY A 1 189 ? 17.029 8.826 8.606 1.00 80.00 189 GLY A O 1
ATOM 1428 N N . GLU A 1 190 ? 15.085 9.345 9.598 1.00 81.44 190 GLU A N 1
ATOM 1429 C CA . GLU A 1 190 ? 15.634 9.436 10.955 1.00 81.44 190 GLU A CA 1
ATOM 1430 C C . GLU A 1 190 ? 15.906 8.035 11.547 1.00 81.44 190 GLU A C 1
ATOM 1432 O O . GLU A 1 190 ? 14.975 7.229 11.632 1.00 81.44 190 GLU A O 1
ATOM 1437 N N . PRO A 1 191 ? 17.128 7.729 12.034 1.00 81.88 191 PRO A N 1
ATOM 1438 C CA . PRO A 1 191 ? 17.487 6.389 12.512 1.00 81.88 191 PRO A CA 1
ATOM 1439 C C . PRO A 1 191 ? 16.571 5.804 13.595 1.00 81.88 191 PRO A C 1
ATOM 1441 O O . PRO A 1 191 ? 16.400 4.589 13.634 1.00 81.88 191 PRO A O 1
ATOM 1444 N N . ARG A 1 192 ? 15.982 6.647 14.457 1.00 85.19 192 ARG A N 1
ATOM 1445 C CA . ARG A 1 192 ? 15.113 6.226 15.572 1.00 85.19 192 ARG A CA 1
ATOM 1446 C C . ARG A 1 192 ? 13.614 6.223 15.247 1.00 85.19 192 ARG A C 1
ATOM 1448 O O . ARG A 1 192 ? 12.805 5.907 16.121 1.00 85.19 192 ARG A O 1
ATOM 1455 N N . ALA A 1 193 ? 13.226 6.568 14.017 1.00 86.25 193 ALA A N 1
ATOM 1456 C CA . ALA A 1 193 ? 11.818 6.660 13.638 1.00 86.25 193 ALA A CA 1
ATOM 1457 C C . ALA A 1 193 ? 11.029 5.358 13.888 1.00 86.25 193 ALA A C 1
ATOM 1459 O O . ALA A 1 193 ? 9.935 5.449 14.448 1.00 86.25 193 ALA A O 1
ATOM 1460 N N . PRO A 1 194 ? 11.543 4.150 13.571 1.00 88.19 194 PRO A N 1
ATOM 1461 C CA . PRO A 1 194 ? 10.797 2.923 13.827 1.00 88.19 194 PRO A CA 1
ATOM 1462 C C . PRO A 1 194 ? 10.511 2.693 15.315 1.00 88.19 194 PRO A C 1
ATOM 1464 O O . PRO A 1 194 ? 9.373 2.410 15.677 1.00 88.19 194 PRO A O 1
ATOM 1467 N N . GLN A 1 195 ? 11.498 2.898 16.197 1.00 89.31 195 GLN A N 1
ATOM 1468 C CA . GLN A 1 195 ? 11.322 2.717 17.643 1.00 89.31 195 GLN A CA 1
ATOM 1469 C C . GLN A 1 195 ? 10.308 3.712 18.220 1.00 89.31 195 GLN A C 1
ATOM 1471 O O . GLN A 1 195 ? 9.524 3.349 19.100 1.00 89.31 195 GLN A O 1
ATOM 1476 N N . ILE A 1 196 ? 10.307 4.952 17.718 1.00 88.75 196 ILE A N 1
ATOM 1477 C CA . ILE A 1 196 ? 9.333 5.981 18.099 1.00 88.75 196 ILE A CA 1
ATOM 1478 C C . ILE A 1 196 ? 7.924 5.560 17.670 1.00 88.75 196 ILE A C 1
ATOM 1480 O O . ILE A 1 196 ? 7.013 5.572 18.498 1.00 88.75 196 ILE A O 1
ATOM 1484 N N . LEU A 1 197 ? 7.749 5.138 16.414 1.00 90.19 197 LEU A N 1
ATOM 1485 C CA . LEU A 1 197 ? 6.455 4.697 15.885 1.00 90.19 197 LEU A CA 1
ATOM 1486 C C . LEU A 1 197 ? 5.915 3.482 16.640 1.00 90.19 197 LEU A C 1
ATOM 1488 O O . LEU A 1 197 ? 4.743 3.451 17.002 1.00 90.19 197 LEU A O 1
ATOM 1492 N N . GLU A 1 198 ? 6.762 2.501 16.941 1.00 91.50 198 GLU A N 1
ATOM 1493 C CA . GLU A 1 198 ? 6.347 1.349 17.738 1.00 91.50 198 GLU A CA 1
ATOM 1494 C C . GLU A 1 198 ? 5.973 1.733 19.175 1.00 91.50 198 GLU A C 1
ATOM 1496 O O . GLU A 1 198 ? 5.023 1.190 19.740 1.00 91.50 198 GLU A O 1
ATOM 1501 N N . ALA A 1 199 ? 6.707 2.660 19.797 1.00 89.94 199 ALA A N 1
ATOM 1502 C CA . ALA A 1 199 ? 6.373 3.149 21.131 1.00 89.94 199 ALA A CA 1
ATOM 1503 C C . ALA A 1 199 ? 5.025 3.887 21.137 1.00 89.94 199 ALA A C 1
ATOM 1505 O O . ALA A 1 199 ? 4.205 3.647 22.027 1.00 89.94 199 ALA A O 1
ATOM 1506 N N . GLN A 1 200 ? 4.772 4.720 20.124 1.00 91.75 200 GLN A N 1
ATOM 1507 C CA . GLN A 1 200 ? 3.491 5.400 19.915 1.00 91.75 200 GLN A CA 1
ATOM 1508 C C . GLN A 1 200 ? 2.355 4.392 19.705 1.00 91.75 200 GLN A C 1
ATOM 1510 O O . GLN A 1 200 ? 1.356 4.448 20.422 1.00 91.75 200 GLN A O 1
ATOM 1515 N N . ALA A 1 201 ? 2.556 3.400 18.834 1.00 90.38 201 ALA A N 1
ATOM 1516 C CA . ALA A 1 201 ? 1.605 2.321 18.587 1.00 90.38 201 ALA A CA 1
ATOM 1517 C C . ALA A 1 201 ? 1.236 1.571 19.878 1.00 90.38 201 ALA A C 1
ATOM 1519 O O . ALA A 1 201 ? 0.054 1.374 20.174 1.00 90.38 201 ALA A O 1
ATOM 1520 N N . ARG A 1 202 ? 2.234 1.206 20.697 1.00 90.50 202 ARG A N 1
ATOM 1521 C CA . ARG A 1 202 ? 2.020 0.563 22.007 1.00 90.50 202 ARG A CA 1
ATOM 1522 C C . ARG A 1 202 ? 1.225 1.457 22.960 1.00 90.50 202 ARG A C 1
ATOM 1524 O O . ARG A 1 202 ? 0.282 0.988 23.599 1.00 90.50 202 ARG A O 1
ATOM 1531 N N . ALA A 1 203 ? 1.575 2.739 23.047 1.00 90.50 203 ALA A N 1
ATOM 1532 C CA . ALA A 1 203 ? 0.868 3.698 23.894 1.00 90.50 203 ALA A CA 1
ATOM 1533 C C . ALA A 1 203 ? -0.597 3.870 23.459 1.00 90.50 203 ALA A C 1
ATOM 1535 O O . ALA A 1 203 ? -1.500 3.867 24.298 1.00 90.50 203 ALA A O 1
ATOM 1536 N N . ARG A 1 204 ? -0.852 3.947 22.149 1.00 89.62 204 ARG A N 1
ATOM 1537 C CA . ARG A 1 204 ? -2.194 4.097 21.581 1.00 89.62 204 ARG A CA 1
ATOM 1538 C C . ARG A 1 204 ? -3.050 2.849 21.755 1.00 89.62 204 ARG A C 1
ATOM 1540 O O . ARG A 1 204 ? -4.218 2.964 22.126 1.00 89.62 204 ARG A O 1
ATOM 1547 N N . ALA A 1 205 ? -2.474 1.663 21.557 1.00 86.81 205 ALA A N 1
ATOM 1548 C CA . ALA A 1 205 ? -3.145 0.395 21.833 1.00 86.81 205 ALA A CA 1
ATOM 1549 C C . ALA A 1 205 ? -3.564 0.302 23.308 1.00 86.81 205 ALA A C 1
ATOM 1551 O O . ALA A 1 205 ? -4.718 -0.014 23.602 1.00 86.81 205 ALA A O 1
ATOM 1552 N N . LYS A 1 206 ? -2.666 0.677 24.231 1.00 87.50 206 LYS A N 1
ATOM 1553 C CA . LYS A 1 206 ? -2.972 0.753 25.666 1.00 87.50 206 LYS A CA 1
ATOM 1554 C C . LYS A 1 206 ? -4.112 1.732 25.950 1.00 87.50 206 LYS A C 1
ATOM 1556 O O . LYS A 1 206 ? -5.051 1.374 26.650 1.00 87.50 206 LYS A O 1
ATOM 1561 N N . ALA A 1 207 ? -4.066 2.939 25.385 1.00 88.38 207 ALA A N 1
ATOM 1562 C CA . ALA A 1 207 ? -5.119 3.936 25.568 1.00 88.38 207 ALA A CA 1
ATOM 1563 C C . ALA A 1 207 ? -6.486 3.441 25.059 1.00 88.38 207 ALA A C 1
ATOM 1565 O O . ALA A 1 207 ? -7.491 3.600 25.750 1.00 88.38 207 ALA A O 1
ATOM 1566 N N . ARG A 1 208 ? -6.523 2.781 23.892 1.00 86.50 208 ARG A N 1
ATOM 1567 C CA . ARG A 1 208 ? -7.747 2.183 23.334 1.00 86.50 208 ARG A CA 1
ATOM 1568 C C . ARG A 1 208 ? -8.298 1.070 24.225 1.00 86.50 208 ARG A C 1
ATOM 1570 O O . ARG A 1 208 ? -9.505 1.024 24.442 1.00 86.50 208 ARG A O 1
ATOM 1577 N N . ALA A 1 209 ? -7.434 0.201 24.750 1.00 85.38 209 ALA A N 1
ATOM 1578 C CA . ALA A 1 209 ? -7.838 -0.858 25.671 1.00 85.38 209 ALA A CA 1
ATOM 1579 C C . ALA A 1 209 ? -8.428 -0.284 26.970 1.00 85.38 209 ALA A C 1
ATOM 1581 O O . ALA A 1 209 ? -9.493 -0.719 27.402 1.00 85.38 209 ALA A O 1
ATOM 1582 N N . THR A 1 210 ? -7.793 0.744 27.545 1.00 89.06 210 THR A N 1
ATOM 1583 C CA . THR A 1 210 ? -8.313 1.448 28.727 1.00 89.06 210 THR A CA 1
ATOM 1584 C C . THR A 1 210 ? -9.675 2.085 28.451 1.00 89.06 210 THR A C 1
ATOM 1586 O O . THR A 1 210 ? -10.595 1.916 29.247 1.00 89.06 210 THR A O 1
ATOM 1589 N N . ALA A 1 211 ? -9.831 2.777 27.319 1.00 86.50 211 ALA A N 1
ATOM 1590 C CA . ALA A 1 211 ? -11.095 3.408 26.945 1.00 86.50 211 ALA A CA 1
ATOM 1591 C C . ALA A 1 211 ? -12.220 2.378 26.748 1.00 86.50 211 ALA A C 1
ATOM 1593 O O . ALA A 1 211 ? -13.338 2.595 27.208 1.00 86.50 211 ALA A O 1
ATOM 1594 N N . LEU A 1 212 ? -11.924 1.234 26.118 1.00 84.69 212 LEU A N 1
ATOM 1595 C CA . LEU A 1 212 ? -12.890 0.147 25.958 1.00 84.69 212 LEU A CA 1
ATOM 1596 C C . LEU A 1 212 ? -13.309 -0.432 27.316 1.00 84.69 212 LEU A C 1
ATOM 1598 O O . LEU A 1 212 ? -14.501 -0.582 27.563 1.00 84.69 212 LEU A O 1
ATOM 1602 N N . ALA A 1 213 ? -12.351 -0.682 28.214 1.00 84.38 213 ALA A N 1
ATOM 1603 C CA . ALA A 1 213 ? -12.632 -1.176 29.561 1.00 84.38 213 ALA A CA 1
ATOM 1604 C C . ALA A 1 213 ? -13.508 -0.197 30.370 1.00 84.38 213 ALA A C 1
ATOM 1606 O O . ALA A 1 213 ? -14.446 -0.614 31.052 1.00 84.38 213 ALA A O 1
ATOM 1607 N N . GLN A 1 214 ? -13.248 1.110 30.257 1.00 83.44 214 GLN A N 1
ATOM 1608 C CA . GLN A 1 214 ? -14.061 2.154 30.890 1.00 83.44 214 GLN A CA 1
ATOM 1609 C C . GLN A 1 214 ? -15.473 2.238 30.295 1.00 83.44 214 GLN A C 1
ATOM 1611 O O . GLN A 1 214 ? -16.442 2.379 31.038 1.00 83.44 214 GLN A O 1
ATOM 1616 N N . ALA A 1 215 ? -15.610 2.108 28.973 1.00 79.69 215 ALA A N 1
ATOM 1617 C CA . ALA A 1 215 ? -16.913 2.081 28.314 1.00 79.69 215 ALA A CA 1
ATOM 1618 C C . ALA A 1 215 ? -17.740 0.854 28.732 1.00 79.69 215 ALA A C 1
ATOM 1620 O O . ALA A 1 215 ? -18.946 0.967 28.937 1.00 79.69 215 ALA A O 1
ATOM 1621 N N . THR A 1 216 ? -17.097 -0.304 28.925 1.00 76.00 216 THR A N 1
ATOM 1622 C CA . THR A 1 216 ? -17.773 -1.513 29.420 1.00 76.00 216 THR A CA 1
ATOM 1623 C C . THR A 1 216 ? -18.147 -1.435 30.900 1.00 76.00 216 THR A C 1
ATOM 1625 O O . THR A 1 216 ? -19.128 -2.053 31.294 1.00 76.00 216 THR A O 1
ATOM 1628 N N . SER A 1 217 ? -17.414 -0.670 31.719 1.00 72.12 217 SER A N 1
ATOM 1629 C CA . SER A 1 217 ? -17.726 -0.510 33.147 1.00 72.12 217 SER A CA 1
ATOM 1630 C C . SER A 1 217 ? -18.799 0.544 33.435 1.00 72.12 217 SER A C 1
ATOM 1632 O O . SER A 1 217 ? -19.468 0.453 34.459 1.00 72.12 217 SER A O 1
ATOM 1634 N N . HIS A 1 218 ? -18.988 1.521 32.541 1.00 60.34 218 HIS A N 1
ATOM 1635 C CA . HIS A 1 218 ? -20.013 2.570 32.662 1.00 60.34 218 HIS A CA 1
ATOM 1636 C C . HIS A 1 218 ? -21.292 2.273 31.859 1.00 60.34 218 HIS A C 1
ATOM 1638 O O . HIS A 1 218 ? -22.218 3.084 31.857 1.00 60.34 218 HIS A O 1
ATOM 1644 N N . ALA A 1 219 ? -21.374 1.125 31.178 1.00 51.25 219 ALA A N 1
ATOM 1645 C CA . ALA A 1 219 ? -22.616 0.674 30.563 1.00 51.25 219 ALA A CA 1
ATOM 1646 C C . ALA A 1 219 ? -23.606 0.254 31.672 1.00 51.25 219 ALA A C 1
ATOM 1648 O O . ALA A 1 219 ? -23.260 -0.606 32.485 1.00 51.25 219 ALA A O 1
ATOM 1649 N N . PRO A 1 220 ? -24.820 0.835 31.751 1.00 46.84 220 PRO A N 1
ATOM 1650 C CA . PRO A 1 220 ? -25.772 0.480 32.794 1.00 46.84 220 PRO A CA 1
ATOM 1651 C C . PRO A 1 220 ? -26.142 -1.000 32.678 1.00 46.84 220 PRO A C 1
ATOM 1653 O O . PRO A 1 220 ? -26.670 -1.448 31.659 1.00 46.84 220 PRO A O 1
ATOM 1656 N N . VAL A 1 221 ? -25.876 -1.754 33.745 1.00 46.78 221 VAL A N 1
ATOM 1657 C CA . VAL A 1 221 ? -26.362 -3.124 33.911 1.00 46.78 221 VAL A CA 1
ATOM 1658 C C . VAL A 1 221 ? -27.876 -3.041 34.092 1.00 46.78 221 VAL A C 1
ATOM 1660 O O . VAL A 1 221 ? -28.371 -2.819 35.195 1.00 46.78 221 VAL A O 1
ATOM 1663 N N . GLN A 1 222 ? -28.635 -3.181 33.005 1.00 46.53 222 GLN A N 1
ATOM 1664 C CA . GLN A 1 222 ? -30.056 -3.489 33.117 1.00 46.53 222 GLN A CA 1
ATOM 1665 C C . GLN A 1 222 ? -30.169 -4.934 33.602 1.00 46.53 222 GLN A C 1
ATOM 1667 O O . GLN A 1 222 ? -30.048 -5.881 32.826 1.00 46.53 222 GLN A O 1
ATOM 1672 N N . VAL A 1 223 ? -30.359 -5.101 34.911 1.00 41.84 223 VAL A N 1
ATOM 1673 C CA . VAL A 1 223 ? -30.797 -6.369 35.492 1.00 41.84 223 VAL A CA 1
ATOM 1674 C C . VAL A 1 223 ? -32.212 -6.603 34.973 1.00 41.84 223 VAL A C 1
ATOM 1676 O O . VAL A 1 223 ? -33.155 -5.936 35.391 1.00 41.84 223 VAL A O 1
ATOM 1679 N N . ALA A 1 224 ? -32.350 -7.490 33.991 1.00 42.97 224 ALA A N 1
ATOM 1680 C CA . ALA A 1 224 ? -33.650 -7.909 33.501 1.00 42.97 224 ALA A CA 1
ATOM 1681 C C . ALA A 1 224 ? -34.351 -8.708 34.608 1.00 42.97 224 ALA A C 1
ATOM 1683 O O . ALA A 1 224 ? -33.987 -9.847 34.897 1.00 42.97 224 ALA A O 1
ATOM 1684 N N . GLU A 1 225 ? -35.339 -8.088 35.244 1.00 40.41 225 GLU A N 1
ATOM 1685 C CA . GLU A 1 225 ? -36.283 -8.769 36.119 1.00 40.41 225 GLU A CA 1
ATOM 1686 C C . GLU A 1 225 ? -37.089 -9.784 35.291 1.00 40.41 225 GLU A C 1
ATOM 1688 O O . GLU A 1 225 ? -37.540 -9.495 34.178 1.00 40.41 225 GLU A O 1
ATOM 1693 N N . ALA A 1 226 ? -37.206 -11.009 35.803 1.00 42.62 226 ALA A N 1
ATOM 1694 C CA . ALA A 1 226 ? -37.812 -12.132 35.102 1.00 42.62 226 ALA A CA 1
ATOM 1695 C C . ALA A 1 226 ? -39.314 -11.891 34.855 1.00 42.62 226 ALA A C 1
ATOM 1697 O O . ALA A 1 226 ? -40.157 -12.137 35.717 1.00 42.62 226 ALA A O 1
ATOM 1698 N N . ALA A 1 227 ? -39.657 -11.432 33.650 1.00 42.03 227 ALA A N 1
ATOM 1699 C CA . ALA A 1 227 ? -41.033 -11.322 33.186 1.00 42.03 227 ALA A CA 1
ATOM 1700 C C . ALA A 1 227 ? -41.544 -12.664 32.619 1.00 42.03 227 ALA A C 1
ATOM 1702 O O . ALA A 1 227 ? -40.865 -13.347 31.852 1.00 42.03 227 ALA A O 1
ATOM 1703 N N . LYS A 1 228 ? -42.772 -13.017 33.020 1.00 41.84 228 LYS A N 1
ATOM 1704 C CA . LYS A 1 228 ? -43.574 -14.193 32.624 1.00 41.84 228 LYS A CA 1
ATOM 1705 C C . LYS A 1 228 ? -43.682 -14.390 31.094 1.00 41.84 228 LYS A C 1
ATOM 1707 O O . LYS A 1 228 ? -43.558 -13.420 30.347 1.00 41.84 228 LYS A O 1
ATOM 1712 N N . PRO A 1 229 ? -43.984 -15.616 30.606 1.00 37.09 229 PRO A N 1
ATOM 1713 C CA . PRO A 1 229 ? -43.903 -15.938 29.184 1.00 37.09 229 PRO A CA 1
ATOM 1714 C C . PRO A 1 229 ? -45.043 -15.279 28.393 1.00 37.09 229 PRO A C 1
ATOM 1716 O O . PRO A 1 229 ? -46.194 -15.709 28.445 1.00 37.09 229 PRO A O 1
ATOM 1719 N N . GLY A 1 230 ? -44.702 -14.233 27.639 1.00 36.38 230 GLY A N 1
ATOM 1720 C CA . GLY A 1 230 ? -45.532 -13.622 26.603 1.00 36.38 230 GLY A CA 1
ATOM 1721 C C . GLY A 1 230 ? -44.966 -13.930 25.213 1.00 36.38 230 GLY A C 1
ATOM 1722 O O . GLY A 1 230 ? -43.759 -13.860 25.008 1.00 36.38 230 GLY A O 1
ATOM 1723 N N . LYS A 1 231 ? -45.853 -14.313 24.287 1.00 34.81 231 LYS A N 1
ATOM 1724 C CA . LYS A 1 231 ? -45.618 -14.766 22.899 1.00 34.81 231 LYS A CA 1
ATOM 1725 C C . LYS A 1 231 ? -44.390 -14.165 22.192 1.00 34.81 231 LYS A C 1
ATOM 1727 O O . LYS A 1 231 ? -44.255 -12.951 22.072 1.00 34.81 231 LYS A O 1
ATOM 1732 N N . SER A 1 232 ? -43.573 -15.046 21.608 1.00 33.62 232 SER A N 1
ATOM 1733 C CA . SER A 1 232 ? -42.418 -14.694 20.781 1.00 33.62 232 SER A CA 1
ATOM 1734 C C . SER A 1 232 ? -42.836 -14.093 19.433 1.00 33.62 232 SER A C 1
ATOM 1736 O O . SER A 1 232 ? -43.352 -14.798 18.564 1.00 33.62 232 SER A O 1
ATOM 1738 N N . SER A 1 233 ? -42.533 -12.817 19.213 1.00 35.53 233 SER A N 1
ATOM 1739 C CA . SER A 1 233 ? -42.311 -12.272 17.871 1.00 35.53 233 SER A CA 1
ATOM 1740 C C . SER A 1 233 ? -40.804 -12.260 17.614 1.00 35.53 233 SER A C 1
ATOM 1742 O O . SER A 1 233 ? -40.064 -11.547 18.295 1.00 35.53 233 SER A O 1
ATOM 1744 N N . GLY A 1 234 ? -40.346 -13.092 16.676 1.00 36.44 234 GLY A N 1
ATOM 1745 C CA . GLY A 1 234 ? -38.934 -13.259 16.338 1.00 36.44 234 GLY A CA 1
ATOM 1746 C C . GLY A 1 234 ? -38.281 -11.939 15.929 1.00 36.44 234 GLY A C 1
ATOM 1747 O O . GLY A 1 234 ? -38.676 -11.314 14.948 1.00 36.44 234 GLY A O 1
ATOM 1748 N N . LYS A 1 235 ? -37.269 -11.521 16.691 1.00 33.00 235 LYS A N 1
ATOM 1749 C CA . LYS A 1 235 ? -36.421 -10.370 16.382 1.00 33.00 235 LYS A CA 1
ATOM 1750 C C . LYS A 1 235 ? -35.190 -10.889 15.639 1.00 33.00 235 LYS A C 1
ATOM 1752 O O . LYS A 1 235 ? -34.420 -11.670 16.193 1.00 33.00 235 LYS A O 1
ATOM 1757 N N . SER A 1 236 ? -35.052 -10.502 14.373 1.00 35.69 236 SER A N 1
ATOM 1758 C CA . SER A 1 236 ? -33.909 -10.844 13.521 1.00 35.69 236 SER A CA 1
ATOM 1759 C C . SER A 1 236 ? -32.575 -10.407 14.147 1.00 35.69 236 SER A C 1
ATOM 1761 O O . SER A 1 236 ? -32.537 -9.376 14.827 1.00 35.69 236 SER A O 1
ATOM 1763 N N . PRO A 1 237 ? -31.474 -11.141 13.903 1.00 37.81 237 PRO A N 1
ATOM 1764 C CA . PRO A 1 237 ? -30.154 -10.734 14.364 1.00 37.81 237 PRO A CA 1
ATOM 1765 C C . PRO A 1 237 ? -29.719 -9.430 13.682 1.00 37.81 237 PRO A C 1
ATOM 1767 O O . PRO A 1 237 ? -30.110 -9.134 12.550 1.00 37.81 237 PRO A O 1
ATOM 1770 N N . ALA A 1 238 ? -28.924 -8.639 14.404 1.00 38.88 238 ALA A N 1
ATOM 1771 C CA . ALA A 1 238 ? -28.396 -7.358 13.957 1.00 38.88 238 ALA A CA 1
ATOM 1772 C C . ALA A 1 238 ? -27.713 -7.474 12.580 1.00 38.88 238 ALA A C 1
ATOM 1774 O O . ALA A 1 238 ? -26.872 -8.342 12.349 1.00 38.88 238 ALA A O 1
ATOM 1775 N N . LYS A 1 239 ? -28.106 -6.584 11.665 1.00 34.28 239 LYS A N 1
ATOM 1776 C CA . LYS A 1 239 ? -27.605 -6.483 10.292 1.00 34.28 239 LYS A CA 1
ATOM 1777 C C . LYS A 1 239 ? -26.110 -6.142 10.317 1.00 34.28 239 LYS A C 1
ATOM 1779 O O . LYS A 1 239 ? -25.738 -5.105 10.862 1.00 34.28 239 LYS A O 1
ATOM 1784 N N . ALA A 1 240 ? -25.280 -7.000 9.720 1.00 40.78 240 ALA A N 1
ATOM 1785 C CA . ALA A 1 240 ? -23.877 -6.697 9.432 1.00 40.78 240 ALA A CA 1
ATOM 1786 C C . ALA A 1 240 ? -23.768 -5.344 8.697 1.00 40.78 240 ALA A C 1
ATOM 1788 O O . ALA A 1 240 ? -24.690 -4.997 7.942 1.00 40.78 240 ALA A O 1
ATOM 1789 N N . PRO A 1 241 ? -22.698 -4.558 8.910 1.00 45.62 241 PRO A N 1
ATOM 1790 C CA . PRO A 1 241 ? -22.556 -3.269 8.248 1.00 45.62 241 PRO A CA 1
ATOM 1791 C C . PRO A 1 241 ? -22.631 -3.462 6.728 1.00 45.62 241 PRO A C 1
ATOM 1793 O O . PRO A 1 241 ? -22.033 -4.373 6.157 1.00 45.62 241 PRO A O 1
ATOM 1796 N N . ALA A 1 242 ? -23.445 -2.636 6.071 1.00 51.78 242 ALA A N 1
ATOM 1797 C CA . ALA A 1 242 ? -23.604 -2.699 4.627 1.00 51.78 242 ALA A CA 1
ATOM 1798 C C . ALA A 1 242 ? -22.263 -2.387 3.945 1.00 51.78 242 ALA A C 1
ATOM 1800 O O . ALA A 1 242 ? -21.537 -1.492 4.383 1.00 51.78 242 ALA A O 1
ATOM 1801 N N . ALA A 1 243 ? -21.955 -3.113 2.865 1.00 55.50 243 ALA A N 1
ATOM 1802 C CA . ALA A 1 243 ? -20.816 -2.801 2.010 1.00 55.50 243 ALA A CA 1
ATOM 1803 C C . ALA A 1 243 ? -20.865 -1.316 1.597 1.00 55.50 243 ALA A C 1
ATOM 1805 O O . ALA A 1 243 ? -21.962 -0.780 1.403 1.00 55.50 243 ALA A O 1
ATOM 1806 N N . PRO A 1 244 ? -19.709 -0.640 1.478 1.00 58.75 244 PRO A N 1
ATOM 1807 C CA . PRO A 1 244 ? -19.683 0.777 1.145 1.00 58.75 244 PRO A CA 1
ATOM 1808 C C . PRO A 1 244 ? -20.416 1.046 -0.169 1.00 58.75 244 PRO A C 1
ATOM 1810 O O . PRO A 1 244 ? -20.307 0.267 -1.116 1.00 58.75 244 PRO A O 1
ATOM 1813 N N . ASP A 1 245 ? -21.156 2.155 -0.223 1.00 65.00 245 ASP A N 1
ATOM 1814 C CA . ASP A 1 245 ? -21.853 2.598 -1.429 1.00 65.00 245 ASP A CA 1
ATOM 1815 C C . ASP A 1 245 ? -20.836 3.041 -2.493 1.00 65.00 245 ASP A C 1
ATOM 1817 O O . ASP A 1 245 ? -20.458 4.210 -2.602 1.00 65.00 245 ASP A O 1
ATOM 1821 N N . LEU A 1 246 ? -20.373 2.075 -3.289 1.00 67.50 246 LEU A N 1
ATOM 1822 C CA . LEU A 1 246 ? -19.426 2.303 -4.378 1.00 67.50 246 LEU A CA 1
ATOM 1823 C C . LEU A 1 246 ? -20.026 3.162 -5.508 1.00 67.50 246 LEU A C 1
ATOM 1825 O O . LEU A 1 246 ? -19.282 3.596 -6.390 1.00 67.50 246 LEU A O 1
ATOM 1829 N N . ALA A 1 247 ? -21.337 3.449 -5.509 1.00 58.19 247 ALA A N 1
ATOM 1830 C CA . ALA A 1 247 ? -21.945 4.319 -6.515 1.00 58.19 247 ALA A CA 1
ATOM 1831 C C . ALA A 1 247 ? -21.419 5.759 -6.408 1.00 58.19 247 ALA A C 1
ATOM 1833 O O . ALA A 1 247 ? -21.131 6.384 -7.430 1.00 58.19 247 ALA A O 1
ATOM 1834 N N . ARG A 1 248 ? -21.191 6.259 -5.184 1.00 51.50 248 ARG A N 1
ATOM 1835 C CA . ARG A 1 248 ? -20.578 7.581 -4.950 1.00 51.50 248 ARG A CA 1
ATOM 1836 C C . ARG A 1 248 ? -19.143 7.655 -5.473 1.00 51.50 248 ARG A C 1
ATOM 1838 O O . ARG A 1 248 ? -18.756 8.657 -6.068 1.00 51.50 248 ARG A O 1
ATOM 1845 N N . VAL A 1 249 ? -18.384 6.568 -5.327 1.00 52.59 249 VAL A N 1
ATOM 1846 C CA . VAL A 1 249 ? -17.013 6.450 -5.855 1.00 52.59 249 VAL A CA 1
ATOM 1847 C C . VAL A 1 249 ? -17.013 6.429 -7.381 1.00 52.59 249 VAL A C 1
ATOM 1849 O O . VAL A 1 249 ? -16.223 7.133 -8.004 1.00 52.59 249 VAL A O 1
ATOM 1852 N N . ARG A 1 250 ? -17.929 5.676 -8.006 1.00 52.28 250 ARG A N 1
ATOM 1853 C CA . ARG A 1 250 ? -18.093 5.669 -9.471 1.00 52.28 250 ARG A CA 1
ATOM 1854 C C . ARG A 1 250 ? -18.465 7.048 -10.025 1.00 52.28 250 ARG A C 1
ATOM 1856 O O . ARG A 1 250 ? -17.974 7.409 -11.090 1.00 52.28 250 ARG A O 1
ATOM 1863 N N . LEU A 1 251 ? -19.270 7.832 -9.304 1.00 42.16 251 LEU A N 1
ATOM 1864 C CA . LEU A 1 251 ? -19.613 9.204 -9.693 1.00 42.16 251 LEU A CA 1
ATOM 1865 C C . LEU A 1 251 ? -18.399 10.148 -9.618 1.00 42.16 251 LEU A C 1
ATOM 1867 O O . LEU A 1 251 ? -18.147 10.888 -10.566 1.00 42.16 251 LEU A O 1
ATOM 1871 N N . ALA A 1 252 ? -17.601 10.068 -8.547 1.00 45.53 252 ALA A N 1
ATOM 1872 C CA . ALA A 1 252 ? -16.347 10.820 -8.437 1.00 45.53 252 ALA A CA 1
ATOM 1873 C C . ALA A 1 252 ? -15.348 10.454 -9.555 1.00 45.53 252 ALA A C 1
ATOM 1875 O O . ALA A 1 252 ? -14.603 11.306 -10.037 1.00 45.53 252 ALA A O 1
ATOM 1876 N N . LEU A 1 253 ? -15.366 9.200 -10.021 1.00 49.84 253 LEU A N 1
ATOM 1877 C CA . LEU A 1 253 ? -14.531 8.739 -11.132 1.00 49.84 253 LEU A CA 1
ATOM 1878 C C . LEU A 1 253 ? -14.930 9.307 -12.492 1.00 49.84 253 LEU A C 1
ATOM 1880 O O . LEU A 1 253 ? -14.049 9.596 -13.302 1.00 49.84 253 LEU A O 1
ATOM 1884 N N . ALA A 1 254 ? -16.228 9.490 -12.744 1.00 42.91 254 ALA A N 1
ATOM 1885 C CA . ALA A 1 254 ? -16.696 10.137 -13.967 1.00 42.91 254 ALA A CA 1
ATOM 1886 C C . ALA A 1 254 ? -16.201 11.591 -14.048 1.00 42.91 254 ALA A C 1
ATOM 1888 O O . ALA A 1 254 ? -15.759 12.020 -15.104 1.00 42.91 254 ALA A O 1
ATOM 1889 N N . GLN A 1 255 ? -16.161 12.303 -12.918 1.00 41.53 255 GLN A N 1
ATOM 1890 C CA . GLN A 1 255 ? -15.721 13.702 -12.861 1.00 41.53 255 GLN A CA 1
ATOM 1891 C C . GLN A 1 255 ? -14.198 13.887 -13.006 1.00 41.53 255 GLN A C 1
ATOM 1893 O O . GLN A 1 255 ? -13.752 14.929 -13.476 1.00 41.53 255 GLN A O 1
ATOM 1898 N N . ILE A 1 256 ? -13.378 12.890 -12.644 1.00 48.53 256 ILE A N 1
ATOM 1899 C CA . ILE A 1 256 ? -11.912 12.946 -12.834 1.00 48.53 256 ILE A CA 1
ATOM 1900 C C . ILE A 1 256 ? -11.523 12.692 -14.299 1.00 48.53 256 ILE A C 1
ATOM 1902 O O . ILE A 1 256 ? -10.517 13.232 -14.758 1.00 48.53 256 ILE A O 1
ATOM 1906 N N . LYS A 1 257 ? -12.327 11.929 -15.058 1.00 47.25 257 LYS A N 1
ATOM 1907 C CA . LYS A 1 257 ? -12.127 11.761 -16.510 1.00 47.25 257 LYS A CA 1
ATOM 1908 C C . LYS A 1 257 ? -12.250 13.076 -17.295 1.00 47.25 257 LYS A C 1
ATOM 1910 O O . LYS A 1 257 ? -11.695 13.149 -18.387 1.00 47.25 257 LYS A O 1
ATOM 1915 N N . ASP A 1 258 ? -12.891 14.095 -16.722 1.00 42.66 258 ASP A N 1
ATOM 1916 C CA . ASP A 1 258 ? -13.110 15.403 -17.351 1.00 42.66 258 ASP A CA 1
ATOM 1917 C C . ASP A 1 258 ? -12.053 16.463 -16.974 1.00 42.66 258 ASP A C 1
ATOM 1919 O O . ASP A 1 258 ? -12.148 17.618 -17.394 1.00 42.66 258 ASP A O 1
ATOM 1923 N N . LEU A 1 259 ? -11.010 16.106 -16.208 1.00 40.00 259 LEU A N 1
ATOM 1924 C CA . LEU A 1 259 ? -9.882 17.011 -15.968 1.00 40.00 259 LEU A CA 1
ATOM 1925 C C . LEU A 1 259 ? -8.962 17.042 -17.202 1.00 40.00 259 LEU A C 1
ATOM 1927 O O . LEU A 1 259 ? -8.480 15.989 -17.629 1.00 40.00 259 LEU A O 1
ATOM 1931 N N . PRO A 1 260 ? -8.656 18.224 -17.774 1.00 40.41 260 PRO A N 1
ATOM 1932 C CA . PRO A 1 260 ? -7.751 18.310 -18.910 1.00 40.41 260 PRO A CA 1
ATOM 1933 C C . PRO A 1 260 ? -6.374 17.769 -18.515 1.00 40.41 260 PRO A C 1
ATOM 1935 O O . PRO A 1 260 ? -5.810 18.150 -17.486 1.00 40.41 260 PRO A O 1
ATOM 1938 N N . ALA A 1 261 ? -5.832 16.877 -19.345 1.00 46.12 261 ALA A N 1
ATOM 1939 C CA . ALA A 1 261 ? -4.515 16.287 -19.150 1.00 46.12 261 ALA A CA 1
ATOM 1940 C C . ALA A 1 261 ? -3.462 17.383 -18.904 1.00 46.12 261 ALA 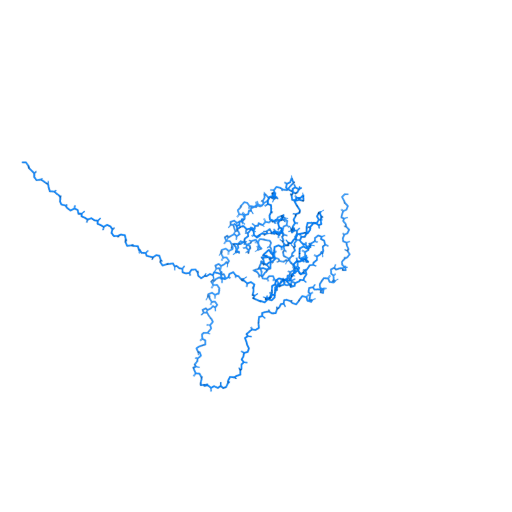A C 1
ATOM 1942 O O . ALA A 1 261 ? -3.245 18.254 -19.752 1.00 46.12 261 ALA A O 1
ATOM 1943 N N . GLN A 1 262 ? -2.788 17.342 -17.750 1.00 44.22 262 GLN A N 1
ATOM 1944 C CA . GLN A 1 262 ? -1.640 18.212 -17.511 1.00 44.22 262 GLN A CA 1
ATOM 1945 C C . GLN A 1 262 ? -0.523 17.800 -18.472 1.00 44.22 262 GLN A C 1
ATOM 1947 O O . GLN A 1 262 ? 0.002 16.688 -18.399 1.00 44.22 262 GLN A O 1
ATOM 1952 N N . LYS A 1 263 ? -0.184 18.691 -19.412 1.00 36.28 263 LYS A N 1
ATOM 1953 C CA . LYS A 1 263 ? 0.937 18.484 -20.334 1.00 36.28 263 LYS A CA 1
ATOM 1954 C C . LYS A 1 263 ? 2.228 18.297 -19.525 1.00 36.28 263 LYS A C 1
ATOM 1956 O O . LYS A 1 263 ? 2.460 19.071 -18.596 1.00 36.28 263 LYS A O 1
ATOM 1961 N N . PRO A 1 264 ? 3.085 17.324 -19.879 1.00 36.50 264 PRO A N 1
ATOM 1962 C CA . PRO A 1 264 ? 4.354 17.139 -19.191 1.00 36.50 264 PRO A CA 1
ATOM 1963 C C . PRO A 1 264 ? 5.210 18.404 -19.326 1.00 36.50 264 PRO A C 1
ATOM 1965 O O . PRO A 1 264 ? 5.350 18.959 -20.420 1.00 36.50 264 PRO A O 1
ATOM 1968 N N . ALA A 1 265 ? 5.772 18.860 -18.205 1.00 41.00 265 ALA A N 1
ATOM 1969 C CA . ALA A 1 265 ? 6.731 19.955 -18.185 1.00 41.00 265 ALA A CA 1
ATOM 1970 C C . ALA A 1 265 ? 7.940 19.578 -19.055 1.00 41.00 265 ALA A C 1
ATOM 1972 O O . ALA A 1 265 ? 8.565 18.534 -18.846 1.00 41.00 265 ALA A O 1
ATOM 1973 N N . LYS A 1 266 ? 8.235 20.411 -20.058 1.00 41.22 266 LYS A N 1
ATOM 1974 C CA . LYS A 1 266 ? 9.415 20.254 -20.912 1.00 41.22 266 LYS A CA 1
ATOM 1975 C C . LYS A 1 266 ? 10.669 20.419 -20.046 1.00 41.22 266 LYS A C 1
ATOM 1977 O O . LYS A 1 266 ? 10.764 21.398 -19.309 1.00 41.22 266 LYS A O 1
ATOM 1982 N N . ARG A 1 267 ? 11.568 19.436 -20.115 1.00 47.94 267 ARG A N 1
ATOM 1983 C CA . ARG A 1 267 ? 12.946 19.547 -19.623 1.00 47.94 267 ARG A CA 1
ATOM 1984 C C . ARG A 1 267 ? 13.787 20.346 -20.603 1.00 47.94 267 ARG A C 1
ATOM 1986 O O . ARG A 1 267 ? 13.503 20.227 -21.817 1.00 47.94 267 ARG A O 1
#

Mean predicted aligned error: 13.93 Å

Nearest PDB structures (foldseek):
  5opz-assembly2_B  TM=6.690E-01  e=3.213E-02  Serratia marcescens
  8q2g-assembly1_A  TM=6.716E-01  e=8.883E-02  Escherichia phage ECD7